Protein AF-0000000065887208 (afdb_homodimer)

Foldseek 3Di:
DDDPPPPPPPPPLLLNPDADPDLVVLVVVLV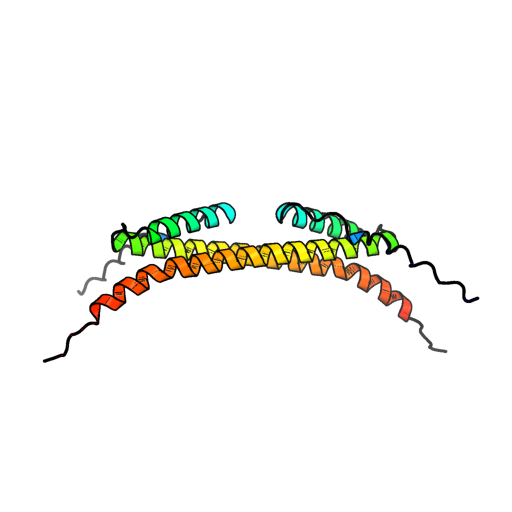VLVVVVVVVPDDPVRNSSSVSVNVVSVVVNVVRVVVVVVVVVVVVVVVPPVVVVVVVPPPPPPPVD/DPDDDPPPPPPCLLLNPDADPDLVVLVVVLVVLVVVVVVVPDDPVRNSSSVSVNVVSVVVNVVRVVVVVVVVVVVVVVVPPVVVVVVVPPVPPPPVD

Nearest PDB structures (foldseek):
  8txr-assembly1_g  TM=9.232E-01  e=2.224E-02  Escherichia coli
  2lm9-assembly1_A  TM=7.715E-01  e=8.006E+00  Blomia tropicalis
  6o0i-assembly1_A  TM=6.083E-01  e=5.165E+00  synthetic construct
  6tmg-assembly1_q  TM=3.484E-01  e=6.232E+00  Toxoplasma gondii GT1
  8txr-assembly1_h  TM=9.757E-01  e=6.340E-03  Escherichia coli

Radius of gyration: 27.93 Å; Cα contacts (8 Å, |Δi|>4): 136; chains: 2; bounding box: 43×99×55 Å

pLDDT: mean 77.31, std 23.44, range [29.77, 98.19]

Solvent-accessible surface area (backbone atoms only — not comparable to full-atom values): 11513 Å² total; per-residue (Å²): 132,82,80,75,76,71,79,72,78,75,67,77,56,68,31,62,58,82,76,64,93,44,58,70,56,29,51,52,50,40,51,51,49,38,54,52,59,70,64,67,76,61,51,72,68,54,48,52,34,49,46,40,30,42,51,46,37,51,51,51,44,51,52,52,51,49,51,50,51,52,52,51,49,53,51,53,54,60,51,58,46,61,63,57,60,62,58,63,65,67,71,65,70,75,68,80,119,131,79,81,78,79,74,81,73,78,75,66,77,54,68,30,60,58,82,75,64,91,44,59,70,56,29,52,52,50,41,52,51,51,39,54,52,58,71,63,67,76,61,52,71,68,55,45,51,34,49,45,39,31,42,51,46,37,50,51,50,43,51,52,54,51,51,53,51,51,51,52,52,50,52,52,54,55,58,52,57,48,62,64,56,62,61,60,61,65,66,68,68,65,75,75,77,122

Secondary structure (DSSP, 8-state):
-------------GGGSPPPSSHHHHHHHHHHHHHHHHTT---HHHHHHHHHHHHHHHHHHHHHHHHHHHHHHHHHHHHHHHHHHHHHTTT------/-------------GGGSPPPSSHHHHHHHHHHHHHHHHTT---HHHHHHHHHHHHHHHHHHHHHHHHHHHHHHHHHHHHHHHHHHHHHGGG------

Organism: Burkholderia mallei (strain NCTC 10247) (NCBI:txid320389)

InterPro domains:
  IPR003761 Exonuclease VII, small subunit [MF_00337] (22-82)
  IPR003761 Exonuclease VII, small subunit [PF02609] (23-73)
  IPR003761 Exonuclease VII, small subunit [PTHR34137] (21-79)
  IPR003761 Exonuclease VII, small subunit [TIGR01280] (22-76)
  IPR037004 Exonuclease VII, small subunit superfamily [G3DSA:1.10.287.1040] (18-89)
  IPR037004 Exonuclease VII, small subunit superfamily [SSF116842] (21-83)

Structure (mmCIF, N/CA/C/O backbone):
data_AF-0000000065887208-model_v1
#
loop_
_entity.id
_entity.type
_entity.pdbx_description
1 polymer 'Exodeoxyribonuclease 7 small subunit'
#
loop_
_atom_site.group_PDB
_atom_site.id
_atom_site.type_symbol
_atom_site.label_atom_id
_atom_site.label_alt_id
_atom_site.label_comp_id
_atom_site.label_asym_id
_atom_site.label_entity_id
_atom_site.label_seq_id
_atom_site.pdbx_PDB_ins_code
_atom_site.Cartn_x
_atom_site.Cartn_y
_atom_site.Cartn_z
_atom_site.occupancy
_atom_site.B_iso_or_equiv
_atom_site.auth_seq_id
_atom_site.auth_comp_id
_atom_site.auth_asym_id
_atom_site.auth_atom_id
_atom_site.pdbx_PDB_model_num
ATOM 1 N N . MET A 1 1 ? 9.227 -54.125 20.078 1 32 1 MET A N 1
ATOM 2 C CA . MET A 1 1 ? 10 -52.875 20.109 1 32 1 MET A CA 1
ATOM 3 C C . MET A 1 1 ? 9.609 -51.969 18.953 1 32 1 MET A C 1
ATOM 5 O O . MET A 1 1 ? 9.797 -52.344 17.781 1 32 1 MET A O 1
ATOM 9 N N . ALA A 1 2 ? 8.609 -51.219 19.156 1 40.16 2 ALA A N 1
ATOM 10 C CA . ALA A 1 2 ? 7.895 -50.438 18.141 1 40.16 2 ALA A CA 1
ATOM 11 C C . ALA A 1 2 ? 8.836 -49.438 17.453 1 40.16 2 ALA A C 1
ATOM 13 O O . ALA A 1 2 ? 9.773 -48.938 18.062 1 40.16 2 ALA A O 1
ATOM 14 N N . LYS A 1 3 ? 9.195 -49.625 16.141 1 41.78 3 LYS A N 1
ATOM 15 C CA . LYS A 1 3 ? 9.961 -48.781 15.234 1 41.78 3 LYS A CA 1
ATOM 16 C C . LYS A 1 3 ? 9.555 -47.312 15.398 1 41.78 3 LYS A C 1
ATOM 18 O O . LYS A 1 3 ? 8.383 -46.969 15.211 1 41.78 3 LYS A O 1
ATOM 23 N N . THR A 1 4 ? 10.141 -46.531 16.297 1 41.75 4 THR A N 1
ATOM 24 C CA . THR A 1 4 ? 10.023 -45.094 16.453 1 41.75 4 THR A CA 1
ATOM 25 C C . THR A 1 4 ? 10.117 -44.375 15.109 1 41.75 4 THR A C 1
ATOM 27 O O . THR A 1 4 ? 11.117 -44.5 14.406 1 41.75 4 THR A O 1
ATOM 30 N N . ALA A 1 5 ? 9.039 -44.219 14.391 1 40.03 5 ALA A N 1
ATOM 31 C CA . ALA A 1 5 ? 8.906 -43.469 13.148 1 40.03 5 ALA A CA 1
ATOM 32 C C . ALA A 1 5 ? 9.727 -42.188 13.18 1 40.03 5 ALA A C 1
ATOM 34 O O . ALA A 1 5 ? 9.727 -41.469 14.188 1 40.03 5 ALA A O 1
ATOM 35 N N . THR A 1 6 ? 11.031 -42.188 12.586 1 40.56 6 THR A N 1
ATOM 36 C CA . THR A 1 6 ? 11.898 -41.031 12.406 1 40.56 6 THR A CA 1
ATOM 37 C C . THR A 1 6 ? 11.078 -39.781 12.102 1 40.56 6 THR A C 1
ATOM 39 O O . THR A 1 6 ? 10.031 -39.875 11.461 1 40.56 6 THR A O 1
ATOM 42 N N . PRO A 1 7 ? 11.164 -38.75 12.859 1 39.81 7 PRO A N 1
ATOM 43 C CA . PRO A 1 7 ? 10.539 -37.469 12.555 1 39.81 7 PRO A CA 1
ATOM 44 C C . PRO A 1 7 ? 10.656 -37.062 11.078 1 39.81 7 PRO A C 1
ATOM 46 O O . PRO A 1 7 ? 11.703 -37.312 10.461 1 39.81 7 PRO A O 1
ATOM 49 N N . GLY A 1 8 ? 9.742 -37.375 10.148 1 35.94 8 GLY A N 1
ATOM 50 C CA . GLY A 1 8 ? 9.68 -36.938 8.766 1 35.94 8 GLY A CA 1
ATOM 51 C C . GLY A 1 8 ? 10.328 -35.594 8.539 1 35.94 8 GLY A C 1
ATOM 52 O O . GLY A 1 8 ? 10.156 -34.656 9.336 1 35.94 8 GLY A O 1
ATOM 53 N N . ALA A 1 9 ? 11.609 -35.469 7.969 1 37 9 ALA A N 1
ATOM 54 C CA . ALA A 1 9 ? 12.258 -34.281 7.387 1 37 9 ALA A CA 1
ATOM 55 C C . ALA A 1 9 ? 11.227 -33.281 6.891 1 37 9 ALA A C 1
ATOM 57 O O . ALA A 1 9 ? 10.375 -33.625 6.062 1 37 9 ALA A O 1
ATOM 58 N N . CYS A 1 10 ? 10.648 -32.531 7.703 1 38.91 10 CYS A N 1
ATOM 59 C CA . CYS A 1 10 ? 9.883 -31.359 7.25 1 38.91 10 CYS A CA 1
ATOM 60 C C . CYS A 1 10 ? 10.453 -30.812 5.949 1 38.91 10 CYS A C 1
ATOM 62 O O . CYS A 1 10 ? 11.625 -30.438 5.891 1 38.91 10 CYS A O 1
ATOM 64 N N . ALA A 1 11 ? 10.281 -31.453 4.762 1 37.84 11 ALA A N 1
ATOM 65 C CA . ALA A 1 11 ? 10.516 -30.922 3.418 1 37.84 11 ALA A CA 1
ATOM 66 C C . ALA A 1 11 ? 10.609 -29.406 3.426 1 37.84 11 ALA A C 1
ATOM 68 O O . ALA A 1 11 ? 9.891 -28.734 4.168 1 37.84 11 ALA A O 1
ATOM 69 N N . SER A 1 12 ? 11.734 -28.844 3.365 1 38.97 12 SER A N 1
ATOM 70 C CA . SER A 1 12 ? 11.945 -27.453 2.979 1 38.97 12 SER A CA 1
ATOM 71 C C . SER A 1 12 ? 10.805 -26.938 2.105 1 38.97 12 SER A C 1
ATOM 73 O O . SER A 1 12 ? 10.602 -27.422 0.994 1 38.97 12 SER A O 1
ATOM 75 N N . ASP A 1 13 ? 9.617 -26.766 2.619 1 40.91 13 ASP A N 1
ATOM 76 C CA . ASP A 1 13 ? 8.477 -26.25 1.861 1 40.91 13 ASP A CA 1
ATOM 77 C C . ASP A 1 13 ? 8.938 -25.266 0.785 1 40.91 13 ASP A C 1
ATOM 79 O O . ASP A 1 13 ? 9.625 -24.297 1.081 1 40.91 13 ASP A O 1
ATOM 83 N N . PRO A 1 14 ? 9.508 -25.719 -0.284 1 48 14 PRO A N 1
ATOM 84 C CA . PRO A 1 14 ? 9.922 -24.906 -1.429 1 48 14 PRO A CA 1
ATOM 85 C C . PRO A 1 14 ? 9.289 -23.516 -1.421 1 48 14 PRO A C 1
ATOM 87 O O . PRO A 1 14 ? 9.766 -22.609 -2.109 1 48 14 PRO A O 1
ATOM 90 N N . GLY A 1 15 ? 8.078 -23.391 -1.019 1 51.94 15 GLY A N 1
ATOM 91 C CA . GLY A 1 15 ? 7.523 -22.047 -0.936 1 51.94 15 GLY A CA 1
ATOM 92 C C . GLY A 1 15 ? 8.227 -21.172 0.089 1 51.94 15 GLY A C 1
ATOM 93 O O . GLY A 1 15 ? 7.836 -20.016 0.302 1 51.94 15 GLY A O 1
ATOM 94 N N . SER A 1 16 ? 9.211 -21.766 0.783 1 63.09 16 SER A N 1
ATOM 95 C CA . SER A 1 16 ? 9.812 -21.203 1.984 1 63.09 16 SER A CA 1
ATOM 96 C C . SER A 1 16 ? 11.023 -20.344 1.642 1 63.09 16 SER A C 1
ATOM 98 O O . SER A 1 16 ? 11.906 -20.141 2.48 1 63.09 16 SER A O 1
ATOM 100 N N . GLY A 1 17 ? 11.336 -20.156 0.359 1 73.81 17 GLY A N 1
ATOM 101 C CA . GLY A 1 17 ? 12.508 -19.344 0.121 1 73.81 17 GLY A CA 1
ATOM 102 C C . GLY A 1 17 ? 12.508 -18.047 0.917 1 73.81 17 GLY A C 1
ATOM 103 O O . GLY A 1 17 ? 11.539 -17.75 1.619 1 73.81 17 GLY A O 1
ATOM 104 N N . PRO A 1 18 ? 13.711 -17.562 0.906 1 89.5 18 PRO A N 1
ATOM 105 C CA . PRO A 1 18 ? 13.805 -16.297 1.642 1 89.5 18 PRO A CA 1
ATOM 106 C C . PRO A 1 18 ? 12.812 -15.25 1.139 1 89.5 18 PRO A C 1
ATOM 108 O O . PRO A 1 18 ? 12.508 -15.203 -0.055 1 89.5 18 PRO A O 1
ATOM 111 N N . LEU A 1 19 ? 12.305 -14.625 2.027 1 89.06 19 LEU A N 1
ATOM 112 C CA . LEU A 1 19 ? 11.375 -13.555 1.675 1 89.06 19 LEU A CA 1
ATOM 113 C C . LEU A 1 19 ? 12.102 -12.406 0.98 1 89.06 19 LEU A C 1
ATOM 115 O O . LEU A 1 19 ? 13.289 -12.188 1.215 1 89.06 19 LEU A O 1
ATOM 119 N N . PRO A 1 20 ? 11.438 -11.742 0.155 1 93.25 20 PRO A N 1
ATOM 120 C CA . PRO A 1 20 ? 12.031 -10.625 -0.577 1 93.25 20 PRO A CA 1
ATOM 121 C C . PRO A 1 20 ? 12.406 -9.453 0.334 1 93.25 20 PRO A C 1
ATOM 123 O O . PRO A 1 20 ? 11.875 -9.336 1.441 1 93.25 20 PRO A O 1
ATOM 126 N N . GLU A 1 21 ? 13.195 -8.578 -0.223 1 91.31 21 GLU A N 1
ATOM 127 C CA . GLU A 1 21 ? 13.711 -7.449 0.553 1 91.31 21 GLU A CA 1
ATOM 128 C C . GLU A 1 21 ? 12.664 -6.344 0.675 1 91.31 21 GLU A C 1
ATOM 130 O O . GLU A 1 21 ? 12.695 -5.559 1.625 1 91.31 21 GLU A O 1
ATOM 135 N N . ASN A 1 22 ? 11.969 -6.254 -0.348 1 94.75 22 ASN A N 1
ATOM 136 C CA . ASN A 1 22 ? 10.961 -5.203 -0.335 1 94.75 22 ASN A CA 1
ATOM 137 C C . ASN A 1 22 ? 9.758 -5.57 -1.201 1 94.75 22 ASN A C 1
ATOM 139 O O . ASN A 1 22 ? 9.742 -6.629 -1.835 1 94.75 22 ASN A O 1
ATOM 143 N N . TYR A 1 23 ? 8.758 -4.758 -1.137 1 96.94 23 TYR A N 1
ATOM 144 C CA . TYR A 1 23 ? 7.48 -4.953 -1.815 1 96.94 23 TYR A CA 1
ATOM 145 C C . TYR A 1 23 ? 7.68 -5.102 -3.32 1 96.94 23 TYR A C 1
ATOM 147 O O . TYR A 1 23 ? 7.117 -6.004 -3.941 1 96.94 23 TYR A O 1
ATOM 155 N N . GLU A 1 24 ? 8.414 -4.152 -3.889 1 96 24 GLU A N 1
ATOM 156 C CA . GLU A 1 24 ? 8.602 -4.121 -5.336 1 96 24 GLU A CA 1
ATOM 157 C C . GLU A 1 24 ? 9.219 -5.426 -5.836 1 96 24 GLU A C 1
ATOM 159 O O . GLU A 1 24 ? 8.789 -5.969 -6.855 1 96 24 GLU A O 1
ATOM 164 N N . MET A 1 25 ? 10.164 -5.91 -5.125 1 96.81 25 MET A N 1
ATOM 165 C CA . MET A 1 25 ? 10.805 -7.164 -5.508 1 96.81 25 MET A CA 1
ATOM 166 C C . MET A 1 25 ? 9.852 -8.336 -5.355 1 96.81 25 MET A C 1
ATOM 168 O O . MET A 1 25 ? 9.828 -9.242 -6.195 1 96.81 25 MET A O 1
ATOM 172 N N . ALA A 1 26 ? 9.086 -8.305 -4.281 1 96.94 26 ALA A N 1
ATOM 173 C CA . ALA A 1 26 ? 8.094 -9.352 -4.055 1 96.94 26 ALA A CA 1
ATOM 174 C C . ALA A 1 26 ? 7.059 -9.375 -5.176 1 96.94 26 ALA A C 1
ATOM 176 O O . ALA A 1 26 ? 6.719 -10.438 -5.695 1 96.94 26 ALA A O 1
ATOM 177 N N . LEU A 1 27 ? 6.602 -8.195 -5.523 1 97.44 27 LEU A N 1
ATOM 178 C CA . LEU A 1 27 ? 5.59 -8.094 -6.57 1 97.44 27 LEU A CA 1
ATOM 179 C C . LEU A 1 27 ? 6.141 -8.578 -7.906 1 97.44 27 LEU A C 1
ATOM 181 O O . LEU A 1 27 ? 5.449 -9.273 -8.656 1 97.44 27 LEU A O 1
ATOM 185 N N . ALA A 1 28 ? 7.344 -8.227 -8.219 1 97.31 28 ALA A N 1
ATOM 186 C CA . ALA A 1 28 ? 7.977 -8.648 -9.461 1 97.31 28 ALA A CA 1
ATOM 187 C C . ALA A 1 28 ? 8.125 -10.164 -9.516 1 97.31 28 ALA A C 1
ATOM 189 O O . ALA A 1 28 ? 7.871 -10.781 -10.555 1 97.31 28 ALA A O 1
ATOM 190 N N . GLU A 1 29 ? 8.562 -10.719 -8.422 1 96.62 29 GLU A N 1
ATOM 191 C CA . GLU A 1 29 ? 8.688 -12.172 -8.367 1 96.62 29 GLU A CA 1
ATOM 192 C C . GLU A 1 29 ? 7.324 -12.852 -8.531 1 96.62 29 GLU A C 1
ATOM 194 O O . GLU A 1 29 ? 7.203 -13.852 -9.234 1 96.62 29 GLU A O 1
ATOM 199 N N . LEU A 1 30 ? 6.324 -12.289 -7.832 1 96.81 30 LEU A N 1
ATOM 200 C CA . LEU A 1 30 ? 4.973 -12.836 -7.922 1 96.81 30 LEU A CA 1
ATOM 201 C C . LEU A 1 30 ? 4.465 -12.797 -9.359 1 96.81 30 LEU A C 1
ATOM 203 O O . LEU A 1 30 ? 3.891 -13.773 -9.844 1 96.81 30 LEU A O 1
ATOM 207 N N . GLU A 1 31 ? 4.691 -11.734 -10.008 1 97.25 31 GLU A N 1
ATOM 208 C CA . GLU A 1 31 ? 4.27 -11.594 -11.398 1 97.25 31 GLU A CA 1
ATOM 209 C C . GLU A 1 31 ? 4.969 -12.617 -12.289 1 97.25 31 GLU A C 1
ATOM 211 O O . GLU A 1 31 ? 4.336 -13.234 -13.148 1 97.25 31 GLU A O 1
ATOM 216 N N . ALA A 1 32 ? 6.195 -12.805 -12.148 1 96.44 32 ALA A N 1
ATOM 217 C CA . ALA A 1 32 ? 6.961 -13.766 -12.93 1 96.44 32 ALA A CA 1
ATOM 218 C C . ALA A 1 32 ? 6.477 -15.195 -12.672 1 96.44 32 ALA A C 1
ATOM 220 O O . ALA A 1 32 ? 6.379 -16 -13.594 1 96.44 32 ALA A O 1
ATOM 221 N N . LEU A 1 33 ? 6.223 -15.398 -11.414 1 94.75 33 LEU A N 1
ATOM 222 C CA . LEU A 1 33 ? 5.746 -16.719 -11.016 1 94.75 33 LEU A CA 1
ATOM 223 C C . LEU A 1 33 ? 4.395 -17.016 -11.648 1 94.75 33 LEU A C 1
ATOM 225 O O . LEU A 1 33 ? 4.184 -18.109 -12.172 1 94.75 33 LEU A O 1
ATOM 229 N N . VAL A 1 34 ? 3.523 -16.109 -11.602 1 95.5 34 VAL A N 1
ATOM 230 C CA . VAL A 1 34 ? 2.193 -16.266 -12.18 1 95.5 34 VAL A CA 1
ATOM 231 C C . VAL A 1 34 ? 2.307 -16.5 -13.688 1 95.5 34 VAL A C 1
ATOM 233 O O . VAL A 1 34 ? 1.631 -17.359 -14.242 1 95.5 34 VAL A O 1
ATOM 236 N N . ALA A 1 35 ? 3.182 -15.758 -14.305 1 94.25 35 ALA A N 1
ATOM 237 C CA . ALA A 1 35 ? 3.402 -15.914 -15.742 1 94.25 35 ALA A CA 1
ATOM 238 C C . ALA A 1 35 ? 3.893 -17.328 -16.078 1 94.25 35 ALA A C 1
ATOM 240 O O . ALA A 1 35 ? 3.449 -17.922 -17.047 1 94.25 35 ALA A O 1
ATOM 241 N N . ARG A 1 36 ? 4.727 -17.844 -15.273 1 93 36 ARG A N 1
ATOM 242 C CA . ARG A 1 36 ? 5.242 -19.188 -15.461 1 93 36 ARG A CA 1
ATOM 243 C C . ARG A 1 36 ? 4.137 -20.234 -15.305 1 93 36 ARG A C 1
ATOM 245 O O . ARG A 1 36 ? 4.051 -21.172 -16.094 1 93 36 ARG A O 1
ATOM 252 N N . MET A 1 37 ? 3.301 -20.016 -14.414 1 92.25 37 MET A N 1
ATOM 253 C CA . MET A 1 37 ? 2.207 -20.938 -14.141 1 92.25 37 MET A CA 1
ATOM 254 C C . MET A 1 37 ? 1.174 -20.906 -15.258 1 92.25 37 MET A C 1
ATOM 256 O O . MET A 1 37 ? 0.622 -21.953 -15.633 1 92.25 37 MET A O 1
ATOM 260 N N . GLU A 1 38 ? 0.989 -19.75 -15.688 1 91.06 38 GLU A N 1
ATOM 261 C CA . GLU A 1 38 ? 0.016 -19.594 -16.766 1 91.06 38 GLU A CA 1
ATOM 262 C C . GLU A 1 38 ? 0.522 -20.203 -18.062 1 91.06 38 GLU A C 1
ATOM 264 O O . GLU A 1 38 ? -0.269 -20.547 -18.938 1 91.06 38 GLU A O 1
ATOM 269 N N . GLY A 1 39 ? 1.796 -20.406 -18.172 1 89.06 39 GLY A N 1
ATOM 270 C CA . GLY A 1 39 ? 2.381 -21.031 -19.344 1 89.06 39 GLY A CA 1
ATOM 271 C C . GLY A 1 39 ? 2.068 -22.516 -19.438 1 89.06 39 GLY A C 1
ATOM 272 O O . GLY A 1 39 ? 2.189 -23.109 -20.5 1 89.06 39 GLY A O 1
ATOM 273 N N . GLY A 1 40 ? 1.681 -23.25 -18.453 1 86.75 40 GLY A N 1
ATOM 274 C CA . GLY A 1 40 ? 1.167 -24.609 -18.453 1 86.75 40 GLY A CA 1
ATOM 275 C C . GLY A 1 40 ? 2.242 -25.656 -18.672 1 86.75 40 GLY A C 1
ATOM 276 O O . GLY A 1 40 ? 1.94 -26.797 -19 1 86.75 40 GLY A O 1
ATOM 277 N N . THR A 1 41 ? 3.498 -25.312 -18.562 1 89.44 41 THR A N 1
ATOM 278 C CA . THR A 1 41 ? 4.57 -26.266 -18.875 1 89.44 41 THR A CA 1
ATOM 279 C 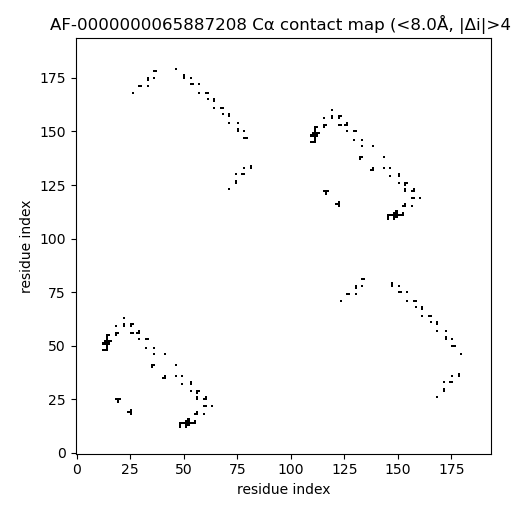C . THR A 1 41 ? 5.172 -26.828 -17.594 1 89.44 41 THR A C 1
ATOM 281 O O . THR A 1 41 ? 6.113 -27.625 -17.656 1 89.44 41 THR A O 1
ATOM 284 N N . LEU A 1 42 ? 4.609 -26.609 -16.516 1 90.5 42 LEU A N 1
ATOM 285 C CA . LEU A 1 42 ? 5.168 -27.047 -15.234 1 90.5 42 LEU A CA 1
ATOM 286 C C . LEU A 1 42 ? 4.656 -28.438 -14.859 1 90.5 42 LEU A C 1
ATOM 288 O O . LEU A 1 42 ? 3.514 -28.781 -15.164 1 90.5 42 LEU A O 1
ATOM 292 N N . SER A 1 43 ? 5.543 -29.25 -14.281 1 92.94 43 SER A N 1
ATOM 293 C CA . SER A 1 43 ? 5.094 -30.484 -13.664 1 92.94 43 SER A CA 1
ATOM 294 C C . SER A 1 43 ? 4.164 -30.219 -12.484 1 92.94 43 SER A C 1
ATOM 296 O O . SER A 1 43 ? 4.078 -29.094 -12 1 92.94 43 SER A O 1
ATOM 298 N N . LEU A 1 44 ? 3.506 -31.203 -12.055 1 87.88 44 LEU A N 1
ATOM 299 C CA . LEU A 1 44 ? 2.637 -31.062 -10.891 1 87.88 44 LEU A CA 1
ATOM 300 C C . LEU A 1 44 ? 3.422 -30.578 -9.68 1 87.88 44 LEU A C 1
ATOM 302 O O . LEU A 1 44 ? 2.979 -29.672 -8.969 1 87.88 44 LEU A O 1
ATOM 306 N N . GLU A 1 45 ? 4.543 -31.156 -9.555 1 91.81 45 GLU A N 1
ATOM 307 C CA . GLU A 1 45 ? 5.383 -30.797 -8.406 1 91.81 45 GLU A CA 1
ATOM 308 C C . GLU A 1 45 ? 5.832 -29.344 -8.492 1 91.81 45 GLU A C 1
ATOM 310 O O . GLU A 1 45 ? 5.789 -28.625 -7.496 1 91.81 45 GLU A O 1
ATOM 315 N N . ASP A 1 46 ? 6.246 -28.922 -9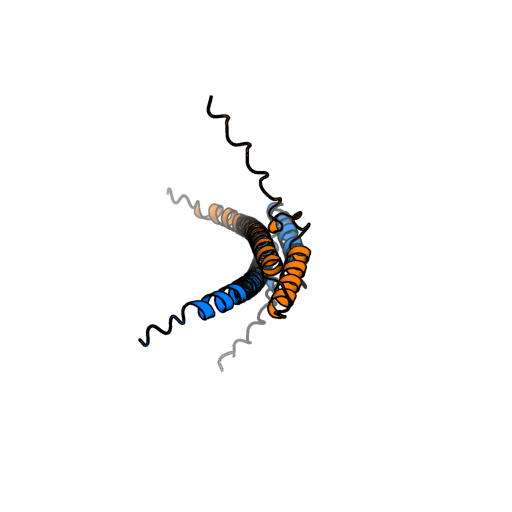.617 1 91.88 46 ASP A N 1
ATOM 316 C CA . ASP A 1 46 ? 6.672 -27.531 -9.836 1 91.88 46 ASP A CA 1
ATOM 317 C C . ASP A 1 46 ? 5.508 -26.562 -9.641 1 91.88 46 ASP A C 1
ATOM 319 O O . ASP A 1 46 ? 5.691 -25.453 -9.141 1 91.88 46 ASP A O 1
ATOM 323 N N . SER A 1 47 ? 4.344 -26.969 -10.062 1 91.06 47 SER A N 1
ATOM 324 C CA . SER A 1 47 ? 3.148 -26.156 -9.891 1 91.06 47 SER A CA 1
ATOM 325 C C . SER A 1 47 ? 2.803 -25.984 -8.414 1 91.06 47 SER A C 1
ATOM 327 O O . SER A 1 47 ? 2.467 -24.875 -7.98 1 91.06 47 SER A O 1
ATOM 329 N N . LEU A 1 48 ? 2.945 -27.016 -7.723 1 90.62 48 LEU A N 1
ATOM 330 C CA . LEU A 1 48 ? 2.65 -26.953 -6.293 1 90.62 48 LEU A CA 1
ATOM 331 C C . LEU A 1 48 ? 3.664 -26.078 -5.57 1 90.62 48 LEU A C 1
ATOM 333 O O . LEU A 1 48 ? 3.299 -25.297 -4.684 1 90.62 48 LEU A O 1
ATOM 337 N N . ALA A 1 49 ? 4.859 -26.234 -5.945 1 91.38 49 ALA A N 1
ATOM 338 C CA . ALA A 1 49 ? 5.902 -25.391 -5.359 1 91.38 49 ALA A CA 1
ATOM 339 C C . ALA A 1 49 ? 5.68 -23.922 -5.703 1 91.38 49 ALA A C 1
ATOM 341 O O . ALA A 1 49 ? 5.852 -23.047 -4.852 1 91.38 49 ALA A O 1
ATOM 342 N N . ALA A 1 50 ? 5.324 -23.703 -6.918 1 92.19 50 ALA A N 1
ATOM 343 C CA . ALA A 1 50 ? 5.035 -22.344 -7.367 1 92.19 50 ALA A CA 1
ATOM 344 C C . ALA A 1 50 ? 3.855 -21.75 -6.602 1 92.19 50 ALA A C 1
ATOM 346 O O . ALA A 1 50 ? 3.879 -20.578 -6.219 1 92.19 50 ALA A O 1
ATOM 347 N N . TYR A 1 51 ? 2.9 -22.578 -6.348 1 92.06 51 TYR A N 1
ATOM 348 C CA . TYR A 1 51 ? 1.731 -22.125 -5.598 1 92.06 51 TYR A CA 1
ATOM 349 C C . TYR A 1 51 ? 2.113 -21.734 -4.176 1 92.06 51 TYR A C 1
ATOM 351 O O . TYR A 1 51 ? 1.672 -20.703 -3.664 1 92.06 51 TYR A O 1
ATOM 359 N N . ARG A 1 52 ? 2.92 -22.453 -3.605 1 92.31 52 ARG A N 1
ATOM 360 C CA . ARG A 1 52 ? 3.361 -22.156 -2.244 1 92.31 52 ARG A CA 1
ATOM 361 C C . ARG A 1 52 ? 4.176 -20.875 -2.193 1 92.31 52 ARG A C 1
ATOM 363 O O . ARG A 1 52 ? 3.963 -20.031 -1.316 1 92.31 52 ARG A O 1
ATOM 370 N N . ARG A 1 53 ? 5.031 -20.797 -3.115 1 94.69 53 ARG A N 1
ATOM 371 C CA . ARG A 1 53 ? 5.832 -19.578 -3.195 1 94.69 53 ARG A CA 1
ATOM 372 C C . ARG A 1 53 ? 4.949 -18.359 -3.445 1 94.69 53 ARG A C 1
ATOM 374 O O . ARG A 1 53 ? 5.129 -17.312 -2.816 1 94.69 53 ARG A O 1
ATOM 381 N N . GLY A 1 54 ? 4.047 -18.531 -4.375 1 94.94 54 GLY A N 1
ATOM 382 C CA . GLY A 1 54 ? 3.117 -17.453 -4.656 1 94.94 54 GLY A CA 1
ATOM 383 C C . GLY A 1 54 ? 2.307 -17.031 -3.445 1 94.94 54 GLY A C 1
ATOM 384 O O . GLY A 1 54 ? 2.117 -15.836 -3.201 1 94.94 54 GLY A O 1
ATOM 385 N N . ALA A 1 55 ? 1.901 -17.969 -2.678 1 94.12 55 ALA A N 1
ATOM 386 C CA . ALA A 1 55 ? 1.133 -17.672 -1.471 1 94.12 55 ALA A CA 1
ATOM 387 C C . ALA A 1 55 ? 1.968 -16.891 -0.468 1 94.12 55 ALA A C 1
ATOM 389 O O . ALA A 1 55 ? 1.473 -15.945 0.158 1 94.12 55 ALA A O 1
ATOM 390 N N . ALA A 1 56 ? 3.166 -17.297 -0.361 1 94.69 56 ALA A N 1
ATOM 391 C CA . ALA A 1 56 ? 4.062 -16.594 0.551 1 94.69 56 ALA A CA 1
ATOM 392 C C . ALA A 1 56 ? 4.297 -15.156 0.092 1 94.69 56 ALA A C 1
ATOM 394 O O . ALA A 1 56 ? 4.328 -14.234 0.909 1 94.69 56 ALA A O 1
ATOM 395 N N . LEU A 1 57 ? 4.531 -15.008 -1.196 1 96.44 57 LEU A N 1
ATOM 396 C CA . LEU A 1 57 ? 4.77 -13.688 -1.759 1 96.44 57 LEU A CA 1
ATOM 397 C C . LEU A 1 57 ? 3.543 -12.797 -1.599 1 96.44 57 LEU A C 1
ATOM 399 O O . LEU A 1 57 ? 3.666 -11.617 -1.273 1 96.44 57 LEU A O 1
ATOM 403 N N . VAL A 1 58 ? 2.346 -13.305 -1.761 1 96.62 58 VAL A N 1
ATOM 404 C CA . VAL A 1 58 ? 1.111 -12.547 -1.582 1 96.62 58 VAL A CA 1
ATOM 405 C C . VAL A 1 58 ? 0.988 -12.094 -0.129 1 96.62 58 VAL A C 1
ATOM 407 O O . VAL A 1 58 ? 0.678 -10.93 0.141 1 96.62 58 VAL A O 1
ATOM 410 N N . ALA A 1 59 ? 1.263 -12.984 0.729 1 96 59 ALA A N 1
ATOM 411 C CA . ALA A 1 59 ? 1.19 -12.656 2.15 1 96 59 ALA A CA 1
ATOM 412 C C . ALA A 1 59 ? 2.172 -11.539 2.51 1 96 59 ALA A C 1
ATOM 414 O O . ALA A 1 59 ? 1.838 -10.633 3.268 1 96 59 ALA A O 1
ATOM 415 N N . PHE A 1 60 ? 3.344 -11.656 2.043 1 97.25 60 PHE A N 1
ATOM 416 C CA . PHE A 1 60 ? 4.363 -10.641 2.289 1 97.25 60 PHE A CA 1
ATOM 417 C C . PHE A 1 60 ? 3.912 -9.281 1.762 1 97.25 60 PHE A C 1
ATOM 419 O O . PHE A 1 60 ? 4.023 -8.273 2.461 1 97.25 60 PHE A O 1
ATOM 426 N N . CYS A 1 61 ? 3.404 -9.258 0.521 1 97.62 61 CYS A N 1
ATOM 427 C CA . CYS A 1 61 ? 2.932 -8.016 -0.079 1 97.62 61 CYS A CA 1
ATOM 428 C C . CYS A 1 61 ? 1.798 -7.41 0.742 1 97.62 61 CYS A C 1
ATOM 430 O O . CYS A 1 61 ? 1.771 -6.199 0.973 1 97.62 61 CYS A O 1
ATOM 432 N N . GLN A 1 62 ? 0.871 -8.211 1.195 1 97.38 62 GLN A N 1
ATOM 433 C CA . GLN A 1 62 ? -0.247 -7.738 2.006 1 97.38 62 GLN A CA 1
ATOM 434 C C . GLN A 1 62 ? 0.241 -7.133 3.32 1 97.38 62 GLN A C 1
ATOM 436 O O . GLN A 1 62 ? -0.256 -6.094 3.752 1 97.38 62 GLN A O 1
ATOM 441 N N . GLN A 1 63 ? 1.192 -7.789 3.904 1 97.81 63 GLN A N 1
ATOM 442 C CA . GLN A 1 63 ? 1.758 -7.281 5.148 1 97.81 63 GLN A CA 1
ATOM 443 C C . GLN A 1 63 ? 2.428 -5.926 4.934 1 97.81 63 GLN A C 1
ATOM 445 O O . GLN A 1 63 ? 2.27 -5.012 5.746 1 97.81 63 GLN A O 1
ATOM 450 N N . GLN A 1 64 ? 3.178 -5.84 3.863 1 97.94 64 GLN A N 1
ATOM 451 C CA . GLN A 1 64 ? 3.84 -4.578 3.543 1 97.94 64 GLN A CA 1
ATOM 452 C C . GLN A 1 64 ? 2.82 -3.469 3.299 1 97.94 64 GLN A C 1
ATOM 454 O O . GLN A 1 64 ? 3.025 -2.328 3.717 1 97.94 64 GLN A O 1
ATOM 459 N N . LEU A 1 65 ? 1.721 -3.777 2.613 1 98.19 65 LEU A N 1
ATOM 460 C CA . LEU A 1 65 ? 0.674 -2.803 2.324 1 98.19 65 LEU A CA 1
ATOM 461 C C . LEU A 1 65 ? -0.052 -2.391 3.6 1 98.19 65 LEU A C 1
ATOM 463 O O . LEU A 1 65 ? -0.394 -1.219 3.773 1 98.19 65 LEU A O 1
ATOM 467 N N . GLU A 1 66 ? -0.285 -3.277 4.484 1 97.88 66 GLU A N 1
ATOM 468 C CA . GLU A 1 66 ? -0.914 -2.973 5.766 1 97.88 66 GLU A CA 1
ATOM 469 C C . GLU A 1 66 ? -0.048 -2.029 6.598 1 97.88 66 GLU A C 1
ATOM 471 O O . GLU A 1 66 ? -0.559 -1.094 7.215 1 97.88 66 GLU A O 1
ATOM 476 N N . LYS A 1 67 ? 1.215 -2.297 6.609 1 98 67 LYS A N 1
ATOM 477 C CA . LYS A 1 67 ? 2.139 -1.427 7.328 1 98 67 LYS A CA 1
ATOM 478 C C . LYS A 1 67 ? 2.117 -0.011 6.762 1 98 67 LYS A C 1
ATOM 480 O O . LYS A 1 67 ? 2.113 0.966 7.5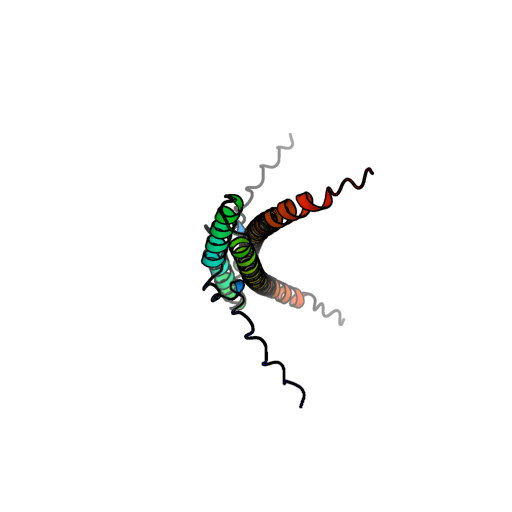12 1 98 67 LYS A O 1
ATOM 485 N N . ALA A 1 68 ? 2.119 0.053 5.488 1 97.81 68 ALA A N 1
ATOM 486 C CA . ALA A 1 68 ? 2.08 1.354 4.824 1 97.81 68 ALA A CA 1
ATOM 487 C C . ALA A 1 68 ? 0.782 2.092 5.141 1 97.81 68 ALA A C 1
ATOM 489 O O . ALA A 1 68 ? 0.793 3.297 5.398 1 97.81 68 ALA A O 1
ATOM 490 N N . GLU A 1 69 ? -0.321 1.39 5.109 1 97.94 69 GLU A N 1
ATOM 491 C CA . GLU A 1 69 ? -1.613 1.982 5.441 1 97.94 69 GLU A CA 1
ATOM 492 C C . GLU A 1 69 ? -1.623 2.521 6.867 1 97.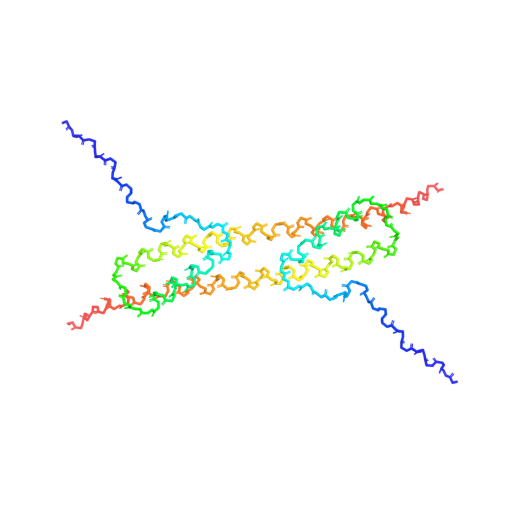94 69 GLU A C 1
ATOM 494 O O . GLU A 1 69 ? -2.15 3.605 7.125 1 97.94 69 GLU A O 1
ATOM 499 N N . GLN A 1 70 ? -1.084 1.779 7.77 1 97.75 70 GLN A N 1
ATOM 500 C CA . GLN A 1 70 ? -0.998 2.221 9.156 1 97.75 70 GLN A CA 1
ATOM 501 C C . GLN A 1 70 ? -0.158 3.49 9.281 1 97.75 70 GLN A C 1
ATOM 503 O O . GLN A 1 70 ? -0.507 4.402 10.031 1 97.75 70 GLN A O 1
ATOM 508 N N . GLN A 1 71 ? 0.941 3.521 8.555 1 97.38 71 GLN A N 1
ATOM 509 C CA . GLN A 1 71 ? 1.806 4.699 8.578 1 97.38 71 GLN A CA 1
ATOM 510 C C . GLN A 1 71 ? 1.067 5.938 8.078 1 97.38 71 GLN A C 1
ATOM 512 O O . 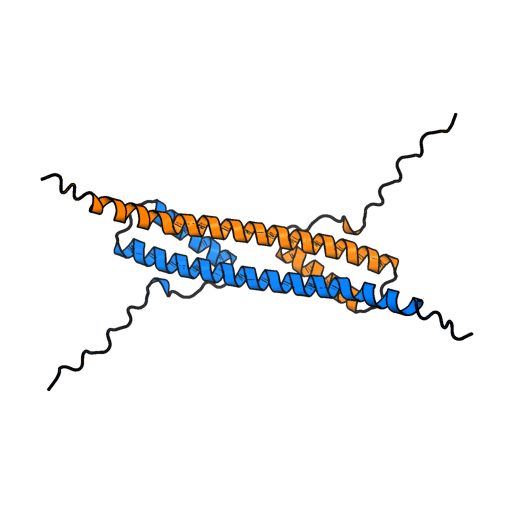GLN A 1 71 ? 1.131 6.996 8.703 1 97.38 71 GLN A O 1
ATOM 517 N N . VAL A 1 72 ? 0.348 5.777 7.023 1 97.62 72 VAL A N 1
ATOM 518 C CA . VAL A 1 72 ? -0.412 6.887 6.457 1 97.62 72 VAL A CA 1
ATOM 519 C C . VAL A 1 72 ? -1.484 7.336 7.445 1 97.62 72 VAL A C 1
ATOM 521 O O . VAL A 1 72 ? -1.718 8.539 7.617 1 97.62 72 VAL A O 1
ATOM 524 N N . ARG A 1 73 ? -2.117 6.457 8.125 1 96.5 73 ARG A N 1
ATOM 525 C CA . ARG A 1 73 ? -3.152 6.77 9.109 1 96.5 73 ARG A CA 1
ATOM 526 C C . ARG A 1 73 ? -2.576 7.559 10.281 1 96.5 73 ARG A C 1
ATOM 528 O O . ARG A 1 73 ? -3.197 8.508 10.758 1 96.5 73 ARG A O 1
ATOM 535 N N . VAL A 1 74 ? -1.465 7.156 10.719 1 96.19 74 VAL A N 1
ATOM 536 C CA . VAL A 1 74 ? -0.805 7.844 11.82 1 96.19 74 VAL A CA 1
ATOM 537 C C . VAL A 1 74 ? -0.492 9.281 11.422 1 96.19 74 VAL A C 1
ATOM 539 O O . VAL A 1 74 ? -0.743 10.219 12.188 1 96.19 74 VAL A O 1
ATOM 542 N N . LEU A 1 75 ? -0.026 9.43 10.227 1 95.56 75 LEU A N 1
ATOM 543 C CA . LEU A 1 75 ? 0.326 10.758 9.75 1 95.56 75 LEU A CA 1
ATOM 544 C C . LEU A 1 75 ? -0.921 11.609 9.547 1 95.56 75 LEU A C 1
ATOM 546 O O . LEU A 1 75 ? -0.909 12.812 9.828 1 95.56 75 LEU A O 1
ATOM 550 N N . ASP A 1 76 ? -1.951 10.984 9.086 1 94.06 76 ASP A N 1
ATOM 551 C CA . ASP A 1 76 ? -3.225 11.68 8.922 1 94.06 76 ASP A CA 1
ATOM 552 C C . ASP A 1 76 ? -3.748 12.188 10.266 1 94.06 76 ASP A C 1
ATOM 554 O O . ASP A 1 76 ? -4.215 13.32 10.367 1 94.06 76 ASP A O 1
ATOM 558 N N . GLY A 1 77 ? -3.658 11.398 11.273 1 91.19 77 GLY A N 1
ATOM 559 C CA . GLY A 1 77 ? -4.082 11.789 12.609 1 91.19 77 GLY A CA 1
ATOM 560 C C . GLY A 1 77 ? -3.238 12.898 13.211 1 91.19 77 GLY A C 1
ATOM 561 O O . GLY A 1 77 ? -3.76 13.781 13.891 1 91.19 77 GLY A O 1
ATOM 562 N N . ALA A 1 78 ? -2.002 12.852 12.922 1 85.62 78 ALA A N 1
ATOM 563 C CA . ALA A 1 78 ? -1.07 13.852 13.43 1 85.62 78 ALA A CA 1
ATOM 564 C C . ALA A 1 78 ? -1.307 15.203 12.758 1 85.62 78 ALA A C 1
ATOM 566 O O . ALA A 1 78 ? -1.099 16.25 13.383 1 85.62 78 ALA A O 1
ATOM 567 N N . SER A 1 79 ? -1.641 15.172 11.539 1 79.06 79 SER A N 1
ATOM 568 C CA . SER A 1 79 ? -1.899 16.406 10.805 1 79.06 79 SER A CA 1
ATOM 569 C C . SER A 1 79 ? -3.162 17.094 11.312 1 79.06 79 SER A C 1
ATOM 571 O O . SER A 1 79 ? -3.246 18.328 11.312 1 79.06 79 SER A O 1
ATOM 573 N N . LEU A 1 80 ? -4.254 16.422 11.727 1 72.75 80 LEU A N 1
ATOM 574 C CA . LEU A 1 80 ? -5.535 16.969 12.172 1 72.75 80 LEU A CA 1
ATOM 575 C C . LEU A 1 80 ? -5.457 17.438 13.625 1 72.75 80 LEU A C 1
ATOM 577 O O . LEU A 1 80 ? -6.25 18.266 14.055 1 72.75 80 LEU A O 1
ATOM 581 N N . LYS A 1 81 ? -4.582 17.125 14.422 1 69.44 81 LYS A N 1
ATOM 582 C CA . LYS A 1 81 ? -4.477 17.453 15.836 1 69.44 81 LYS A CA 1
ATOM 583 C C . LYS A 1 81 ? -4.164 18.938 16.031 1 69.44 81 LYS A C 1
ATOM 585 O O . LYS A 1 81 ? -4.719 19.578 16.922 1 69.44 81 LYS A O 1
ATOM 590 N N . PRO A 1 82 ? -3.373 19.547 15.344 1 60.97 82 PRO A N 1
ATOM 591 C CA . PRO A 1 82 ? -3.049 20.953 15.625 1 60.97 82 PRO A CA 1
ATOM 592 C C . PRO A 1 82 ? -4.25 21.875 15.461 1 60.97 82 PRO A C 1
ATOM 594 O O . PRO A 1 82 ? -4.363 22.875 16.172 1 60.97 82 PRO A O 1
ATOM 597 N N . LEU A 1 83 ? -5.102 21.609 14.555 1 62.5 83 LEU A N 1
ATOM 598 C CA . LEU A 1 83 ? -6.227 22.516 14.367 1 62.5 83 LEU A CA 1
ATOM 599 C C . LEU A 1 83 ? -7.227 22.391 15.516 1 62.5 83 LEU A C 1
ATOM 601 O O . LEU A 1 83 ? -7.93 23.359 15.844 1 62.5 83 LEU A O 1
ATOM 605 N N . SER A 1 84 ? -7.285 21.188 16.031 1 58.94 84 SER A N 1
ATOM 606 C CA . SER A 1 84 ? -8.203 21 17.141 1 58.94 84 SER A CA 1
ATOM 607 C C . SE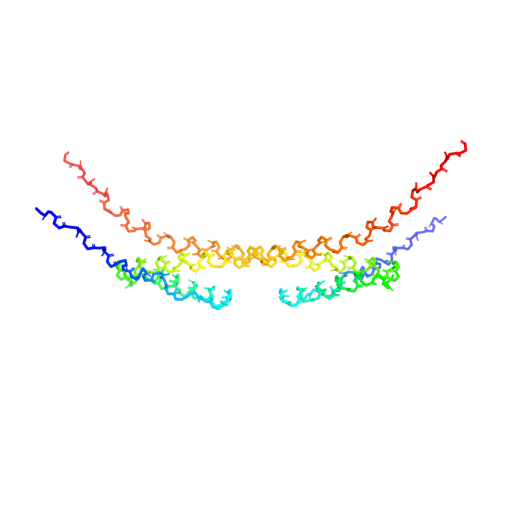R A 1 84 ? -7.742 21.781 18.375 1 58.94 84 SER A C 1
ATOM 609 O O . SER A 1 84 ? -8.562 22.281 19.141 1 58.94 84 SER A O 1
ATOM 611 N N . ALA A 1 85 ? -6.523 21.969 18.562 1 56.12 85 ALA A N 1
ATOM 612 C CA . ALA A 1 85 ? -6.016 22.641 19.766 1 56.12 85 ALA A CA 1
ATOM 613 C C . ALA A 1 85 ? -6.277 24.141 19.688 1 56.12 85 ALA A C 1
ATOM 615 O O . ALA A 1 85 ? -6.465 24.797 20.719 1 56.12 85 ALA A O 1
ATOM 616 N N . GLY A 1 86 ? -6.363 24.656 18.547 1 52.56 86 GLY A N 1
ATOM 617 C CA . GLY A 1 86 ? -6.594 26.094 18.516 1 52.56 86 GLY A CA 1
ATOM 618 C C . GLY A 1 86 ? -8.008 26.469 18.891 1 52.56 86 GLY A C 1
ATOM 619 O O . GLY A 1 86 ? -8.25 27.594 19.375 1 52.56 86 GLY A O 1
ATOM 620 N N . THR A 1 87 ? -8.977 25.625 18.469 1 52.22 87 THR A N 1
ATOM 621 C CA . THR A 1 87 ? -10.336 26.094 18.703 1 52.22 87 THR A CA 1
ATOM 622 C C . THR A 1 87 ? -10.711 25.938 20.172 1 52.22 87 THR A C 1
ATOM 624 O O . THR A 1 87 ? -11.719 26.484 20.625 1 52.22 87 THR A O 1
ATOM 627 N N . ALA A 1 88 ? -10.117 25.078 20.922 1 49.78 88 ALA A N 1
ATOM 628 C CA . ALA A 1 88 ? -10.586 24.922 22.297 1 49.78 88 ALA A CA 1
ATOM 629 C C . ALA A 1 88 ? -10.336 26.203 23.109 1 49.78 88 ALA A C 1
ATOM 631 O O . ALA A 1 88 ? -10.992 26.438 24.125 1 49.78 88 ALA A O 1
ATOM 632 N N . ALA A 1 89 ? -9.414 27.016 22.703 1 47.84 89 ALA A N 1
ATOM 633 C CA . ALA A 1 89 ? -9.148 28.109 23.641 1 47.84 89 ALA A CA 1
ATOM 634 C C . ALA A 1 89 ? -10.281 29.125 23.641 1 47.84 89 ALA A C 1
ATOM 636 O O . ALA A 1 89 ? -10.422 29.906 24.578 1 47.84 89 ALA A O 1
ATOM 637 N N . ALA A 1 90 ? -11.062 29.25 22.547 1 48.06 90 ALA A N 1
ATOM 638 C CA . ALA A 1 90 ? -11.883 30.453 22.609 1 48.06 90 ALA A CA 1
ATOM 639 C C . ALA A 1 90 ? -13.172 30.188 23.391 1 48.06 90 ALA A C 1
ATOM 641 O O . ALA A 1 90 ? -13.914 31.125 23.703 1 48.06 90 ALA A O 1
ATOM 642 N N . ASP A 1 91 ? -13.57 28.984 23.516 1 44.62 91 ASP A N 1
ATOM 643 C CA . ASP A 1 91 ? -14.906 28.953 24.094 1 44.62 91 ASP A CA 1
ATOM 644 C C . ASP A 1 91 ? -14.852 29.172 25.609 1 44.62 91 ASP A C 1
ATOM 646 O O . ASP A 1 91 ? -15.539 28.5 26.375 1 44.62 91 ASP A O 1
ATOM 650 N N . GLY A 1 92 ? -13.664 29.469 26.141 1 43.28 92 GLY A N 1
ATOM 651 C CA . GLY A 1 92 ? -13.828 29.766 27.547 1 43.28 92 GLY A CA 1
ATOM 652 C C . GLY A 1 92 ? -14.703 30.984 27.812 1 43.28 92 GLY A C 1
ATOM 653 O O . GLY A 1 92 ? -14.227 32.125 27.734 1 43.28 92 GLY A O 1
ATOM 654 N N . GLU A 1 93 ? -15.875 31.219 27.141 1 42.84 93 GLU A N 1
ATOM 655 C CA . GLU A 1 93 ? -16.75 32.25 27.703 1 42.84 93 GLU A CA 1
ATOM 656 C C . GLU A 1 93 ? -16.969 32.031 29.203 1 42.84 93 GLU A C 1
ATOM 658 O O . GLU A 1 93 ? -17.344 30.938 29.625 1 42.84 93 GLU A O 1
ATOM 663 N N . ASP A 1 94 ? -16.094 32.656 29.984 1 42.53 94 ASP A N 1
ATOM 664 C CA . ASP A 1 94 ? -16.312 32.969 31.391 1 42.53 94 ASP A CA 1
ATOM 665 C C . ASP A 1 94 ? -17.703 33.594 31.594 1 42.53 94 ASP A C 1
ATOM 667 O O . ASP A 1 94 ? -17.938 34.75 31.234 1 42.53 94 ASP A O 1
ATOM 671 N N . ASP A 1 95 ? -18.766 32.906 31.125 1 41.53 95 ASP A N 1
ATOM 672 C CA . ASP A 1 95 ? -20.031 33.438 31.609 1 41.53 95 ASP A CA 1
ATOM 673 C C . ASP A 1 95 ? -20.062 33.5 33.125 1 41.53 95 ASP A C 1
ATOM 675 O O . ASP A 1 95 ? -21.078 33.188 33.75 1 41.53 95 ASP A O 1
ATOM 679 N N . ASP A 1 96 ? -18.953 33.625 33.906 1 43.81 96 ASP A N 1
ATOM 680 C CA . ASP A 1 96 ? -19.25 33.719 35.344 1 43.81 96 ASP A CA 1
ATOM 681 C C . ASP A 1 96 ? -19.859 35.062 35.688 1 43.81 96 ASP A C 1
ATOM 683 O O . ASP A 1 96 ? -19.156 35.969 36.094 1 43.81 96 ASP A O 1
ATOM 687 N N . LEU A 1 97 ? -20.609 35.906 34.844 1 35.72 97 LEU A N 1
ATOM 688 C CA . LEU A 1 97 ? -21.266 36.938 35.656 1 35.72 97 LEU A CA 1
ATOM 689 C C . LEU A 1 97 ? -22.453 36.375 36.406 1 35.72 97 LEU A C 1
ATOM 691 O O . LEU A 1 97 ? -23.125 35.438 35.938 1 35.72 97 LEU A O 1
ATOM 695 N N . MET B 1 1 ? -30.203 47 -13.297 1 29.77 1 MET B N 1
ATOM 696 C CA . MET B 1 1 ? -29.297 46.25 -14.156 1 29.77 1 MET B CA 1
ATOM 697 C C . MET B 1 1 ? -28.234 45.531 -13.32 1 29.77 1 MET B C 1
ATOM 699 O O . MET B 1 1 ? -27.281 46.125 -12.844 1 29.77 1 MET B O 1
ATOM 703 N N . ALA B 1 2 ? -28.594 44.656 -12.445 1 42.03 2 ALA B N 1
ATOM 704 C CA . ALA B 1 2 ? -27.875 44.125 -11.281 1 42.03 2 ALA B CA 1
ATOM 705 C C . ALA B 1 2 ? -26.656 43.312 -11.703 1 42.03 2 ALA B C 1
ATOM 707 O O . ALA B 1 2 ? -26.797 42.281 -12.359 1 42.03 2 ALA B O 1
ATOM 708 N N . LYS B 1 3 ? -25.578 44 -12.273 1 39.31 3 LYS B N 1
ATOM 709 C CA . LYS B 1 3 ? -24.531 43.125 -12.82 1 39.31 3 LYS B CA 1
ATOM 710 C C . LYS B 1 3 ? -24.328 41.906 -11.953 1 39.31 3 LYS B C 1
ATOM 712 O O . LYS B 1 3 ? -24.656 41.906 -10.766 1 39.31 3 LYS B O 1
ATOM 717 N N . THR B 1 4 ? -24 40.656 -12.562 1 41.12 4 THR B N 1
ATOM 718 C CA . THR B 1 4 ? -23.516 39.281 -12.516 1 41.12 4 THR B CA 1
ATOM 719 C C . THR B 1 4 ? -22.219 39.219 -11.703 1 41.12 4 THR B C 1
ATOM 721 O O . THR B 1 4 ? -21.25 39.906 -12.016 1 41.12 4 THR B O 1
ATOM 724 N N . ALA B 1 5 ? -22.219 38.875 -10.477 1 39.16 5 ALA B N 1
ATOM 725 C CA . ALA B 1 5 ? -21.141 38.594 -9.531 1 39.16 5 ALA B CA 1
ATOM 726 C C . ALA B 1 5 ? -20 37.875 -10.211 1 39.16 5 ALA B C 1
ATOM 728 O O . ALA B 1 5 ? -20.219 36.969 -11.023 1 39.16 5 ALA B O 1
ATOM 729 N N . THR B 1 6 ? -18.797 38.562 -10.625 1 39.88 6 THR B N 1
ATOM 730 C CA . THR B 1 6 ? -17.578 38 -11.18 1 39.88 6 THR B CA 1
ATOM 731 C C . THR B 1 6 ? -17.25 36.656 -10.539 1 39.88 6 THR B C 1
ATOM 733 O O . THR B 1 6 ? -17.516 36.438 -9.352 1 39.88 6 THR B O 1
ATOM 736 N N . PRO B 1 7 ? -17.203 35.531 -11.258 1 39.97 7 PRO B N 1
ATOM 737 C CA . PRO B 1 7 ? -16.781 34.25 -10.727 1 39.97 7 PRO B CA 1
ATOM 738 C C . PRO B 1 7 ? -15.586 34.344 -9.789 1 39.97 7 PRO B C 1
ATOM 740 O O . PRO B 1 7 ? -14.688 35.156 -10.023 1 39.97 7 PRO B O 1
ATOM 743 N N . GLY B 1 8 ? -15.664 34.5 -8.461 1 36.12 8 GLY B N 1
ATOM 744 C CA . GLY B 1 8 ? -14.617 34.438 -7.445 1 36.12 8 GLY B CA 1
ATOM 745 C C . GLY B 1 8 ? -13.43 33.594 -7.859 1 36.12 8 GLY B C 1
ATOM 746 O O . GLY B 1 8 ? -13.594 32.531 -8.469 1 36.12 8 GLY B O 1
ATOM 747 N N . ALA B 1 9 ? -12.227 34.188 -8.242 1 37.09 9 ALA B N 1
ATOM 748 C CA . ALA B 1 9 ? -10.898 33.594 -8.375 1 37.09 9 ALA B CA 1
ATOM 749 C C . ALA B 1 9 ? -10.766 32.375 -7.469 1 37.09 9 ALA B C 1
ATOM 751 O O . ALA B 1 9 ? -10.867 32.469 -6.246 1 37.09 9 ALA B O 1
ATOM 752 N N . CYS B 1 10 ? -11.359 31.312 -7.758 1 39.06 10 CYS B N 1
ATOM 753 C CA . CYS B 1 10 ? -11.031 30.078 -7.059 1 39.06 10 CYS B CA 1
ATOM 754 C C . CYS B 1 10 ? -9.57 30.062 -6.621 1 39.06 10 CYS B C 1
ATOM 756 O O . CYS B 1 10 ? -8.672 30.156 -7.453 1 39.06 10 CYS B O 1
ATOM 758 N N . ALA B 1 11 ? -9.141 30.844 -5.59 1 37.66 11 ALA B N 1
ATOM 759 C CA . ALA B 1 11 ? -7.867 30.75 -4.871 1 37.66 11 ALA B CA 1
ATOM 760 C C . ALA B 1 11 ? -7.184 29.406 -5.125 1 37.66 11 ALA B C 1
ATOM 762 O O . ALA B 1 11 ? -7.848 28.375 -5.223 1 37.66 11 ALA B O 1
ATOM 763 N N . SER B 1 12 ? -6.219 29.359 -5.914 1 38.84 12 SER B N 1
ATOM 764 C CA . SER B 1 12 ? -5.258 28.25 -5.973 1 38.84 12 SER B CA 1
ATOM 765 C C . SER B 1 12 ? -5.148 27.547 -4.629 1 38.84 12 SER B C 1
ATOM 767 O O . SER B 1 12 ? -4.703 28.141 -3.641 1 38.84 12 SER B O 1
ATOM 769 N N . ASP B 1 13 ? -6.164 26.875 -4.145 1 41.09 13 ASP B N 1
ATOM 770 C CA . ASP B 1 13 ? -6.137 26.156 -2.875 1 41.09 13 ASP B CA 1
ATOM 771 C C . ASP B 1 13 ? -4.734 25.625 -2.582 1 41.09 13 ASP B C 1
ATOM 773 O O . ASP B 1 13 ? -4.148 24.922 -3.41 1 41.09 13 ASP B O 1
ATOM 777 N N . PRO B 1 14 ? -3.83 26.438 -2.15 1 48.12 14 PRO B N 1
ATOM 778 C CA . PRO B 1 14 ? -2.475 26.047 -1.752 1 48.12 14 PRO B CA 1
ATOM 779 C C . PRO B 1 14 ? -2.328 24.547 -1.55 1 48.12 14 PRO B C 1
ATOM 781 O O . PRO B 1 14 ? -1.209 24.016 -1.544 1 48.12 14 PRO B O 1
ATOM 784 N N . GLY B 1 15 ? -3.305 23.891 -1.024 1 51.81 15 GLY B N 1
ATOM 785 C CA . GLY B 1 15 ? -3.189 22.438 -0.94 1 51.81 15 GLY B CA 1
ATOM 786 C C . GLY B 1 15 ? -3.125 21.766 -2.299 1 51.81 15 GLY B C 1
ATOM 787 O O . GLY B 1 15 ? -3.072 20.531 -2.387 1 51.81 15 GLY B O 1
ATOM 788 N N . SER B 1 16 ? -3.211 22.594 -3.355 1 63 16 SER B N 1
ATOM 789 C CA . SER B 1 16 ? -3.445 22.156 -4.727 1 63 16 SER B CA 1
ATOM 790 C C . SER B 1 16 ? -2.133 21.891 -5.457 1 63 16 SER B C 1
ATOM 792 O O . SER B 1 16 ? -2.094 21.891 -6.691 1 63 16 SER B O 1
ATOM 794 N N . GLY B 1 17 ? -0.987 22.094 -4.789 1 73.62 17 GLY B N 1
ATOM 795 C CA . GLY B 1 17 ? 0.217 21.844 -5.566 1 73.62 17 GLY B CA 1
ATOM 796 C C . GLY B 1 17 ? 0.174 20.531 -6.332 1 73.62 17 GLY B C 1
ATOM 797 O O . GLY B 1 17 ? -0.782 19.766 -6.203 1 73.62 17 GLY B O 1
ATOM 798 N N . PRO B 1 18 ? 1.113 20.562 -7.227 1 89.38 18 PRO B N 1
ATOM 799 C CA . PRO B 1 18 ? 1.156 19.328 -8.016 1 89.38 18 PRO B CA 1
ATOM 800 C C . PRO B 1 18 ? 1.305 18.078 -7.148 1 89.38 18 PRO B C 1
ATOM 802 O O . PRO B 1 18 ? 1.958 18.125 -6.102 1 89.38 18 PRO B O 1
ATOM 805 N N . LEU B 1 19 ? 0.621 17.188 -7.52 1 88.94 19 LEU B N 1
ATOM 806 C CA . LEU B 1 19 ? 0.705 15.922 -6.805 1 88.94 19 LEU B CA 1
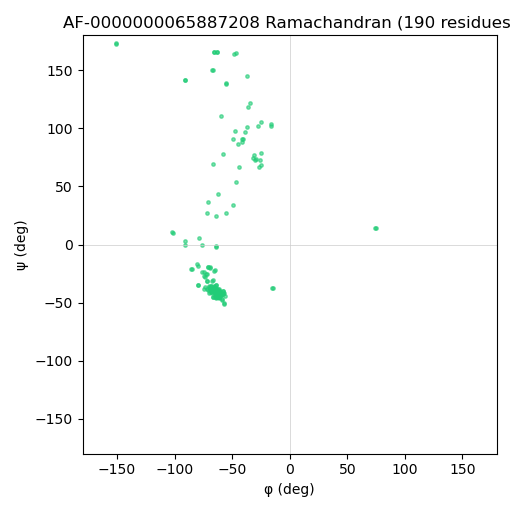ATOM 807 C C . LEU B 1 19 ? 2.07 15.273 -7.004 1 88.94 19 LEU B C 1
ATOM 809 O O . LEU B 1 19 ? 2.723 15.492 -8.031 1 88.94 19 LEU B O 1
ATOM 813 N N . PRO B 1 20 ? 2.498 14.555 -6.082 1 93.19 20 PRO B N 1
ATOM 814 C CA . PRO B 1 20 ? 3.801 13.883 -6.16 1 93.19 20 PRO B CA 1
ATOM 815 C C . PRO B 1 20 ? 3.85 12.82 -7.254 1 93.19 20 PRO B C 1
ATOM 817 O O . PRO B 1 20 ? 2.805 12.328 -7.691 1 93.19 20 PRO B O 1
ATOM 820 N N . GLU B 1 21 ? 5.051 12.414 -7.562 1 91.19 21 GLU B N 1
ATOM 821 C CA . GLU B 1 21 ? 5.262 11.469 -8.648 1 91.19 21 GLU B CA 1
ATOM 822 C C . GLU B 1 21 ? 4.969 10.039 -8.195 1 91.19 21 GLU B C 1
ATOM 824 O O . GLU B 1 21 ? 4.637 9.18 -9.016 1 91.19 21 GLU B O 1
ATOM 829 N N . ASN B 1 22 ? 5.289 9.859 -7 1 94.62 22 ASN B N 1
ATOM 830 C CA . ASN B 1 22 ? 5.07 8.516 -6.488 1 94.62 22 ASN B CA 1
ATOM 831 C C . ASN B 1 22 ? 4.781 8.523 -4.988 1 94.62 22 ASN B C 1
ATOM 833 O O . ASN B 1 22 ? 4.809 9.578 -4.355 1 94.62 22 ASN B O 1
ATOM 837 N N . TYR B 1 23 ? 4.43 7.379 -4.477 1 96.88 23 TYR B N 1
ATOM 838 C CA . TYR B 1 23 ? 4.031 7.176 -3.09 1 96.88 23 TYR B CA 1
ATOM 839 C C . TYR B 1 23 ? 5.129 7.629 -2.135 1 96.88 23 TYR B C 1
ATOM 841 O O . TYR B 1 23 ? 4.859 8.336 -1.159 1 96.88 23 TYR B O 1
ATOM 849 N N . GLU B 1 24 ? 6.344 7.152 -2.398 1 96 24 GLU B N 1
ATOM 850 C CA . GLU B 1 24 ? 7.465 7.438 -1.508 1 96 24 GLU B CA 1
ATOM 851 C C . GLU B 1 24 ? 7.684 8.938 -1.358 1 96 24 GLU B C 1
ATOM 853 O O . GLU B 1 24 ? 7.898 9.438 -0.249 1 96 24 GLU B O 1
ATOM 858 N N . MET B 1 25 ? 7.582 9.625 -2.428 1 96.75 25 MET B N 1
ATOM 859 C CA . MET B 1 25 ? 7.754 11.078 -2.396 1 96.75 25 MET B CA 1
ATOM 860 C C . MET B 1 25 ? 6.605 11.75 -1.649 1 96.75 25 MET B C 1
ATOM 862 O O . MET B 1 25 ? 6.82 12.695 -0.889 1 96.75 25 MET B O 1
ATOM 866 N N . ALA B 1 26 ? 5.414 11.242 -1.888 1 96.94 26 ALA B N 1
ATOM 867 C CA . ALA B 1 26 ? 4.238 11.766 -1.194 1 96.94 26 ALA B CA 1
ATOM 868 C C . ALA B 1 26 ? 4.359 11.57 0.314 1 96.94 26 ALA B C 1
ATOM 870 O O . ALA B 1 26 ? 4.09 12.492 1.09 1 96.94 26 ALA B O 1
ATOM 871 N N . LEU B 1 27 ? 4.781 10.383 0.679 1 97.44 27 LEU B N 1
ATOM 872 C CA . LEU B 1 27 ? 4.914 10.062 2.096 1 97.44 27 LEU B CA 1
ATOM 873 C C . LEU B 1 27 ? 5.984 10.938 2.748 1 97.44 27 LEU B C 1
ATOM 875 O O . LEU B 1 27 ? 5.797 11.422 3.867 1 97.44 27 LEU B O 1
ATOM 879 N N . ALA B 1 28 ? 7.059 11.141 2.08 1 97.31 28 ALA B N 1
ATOM 880 C CA . ALA B 1 28 ? 8.141 11.969 2.598 1 97.31 28 ALA B CA 1
ATOM 881 C C . ALA B 1 28 ? 7.684 13.414 2.789 1 97.31 28 ALA B C 1
ATOM 883 O O . ALA B 1 28 ? 8 14.047 3.801 1 97.31 28 ALA B O 1
ATOM 884 N N . GLU B 1 29 ? 6.98 13.898 1.811 1 96.62 29 GLU B N 1
ATOM 885 C CA . GLU B 1 29 ? 6.457 15.258 1.927 1 96.62 29 GLU B CA 1
ATOM 886 C C . GLU B 1 29 ? 5.469 15.367 3.082 1 96.62 29 GLU B C 1
ATOM 888 O O . GLU B 1 29 ? 5.484 16.344 3.83 1 96.62 29 GLU B O 1
ATOM 893 N N . LEU B 1 30 ? 4.594 14.367 3.189 1 96.81 30 LEU B N 1
ATOM 894 C CA . LEU B 1 30 ? 3.609 14.352 4.266 1 96.81 30 LEU B CA 1
ATOM 895 C C . LEU B 1 30 ? 4.293 14.352 5.629 1 96.81 30 LEU B C 1
ATOM 897 O O . LEU B 1 30 ? 3.893 15.094 6.527 1 96.81 30 LEU B O 1
ATOM 901 N N . GLU B 1 31 ? 5.293 13.586 5.746 1 97.25 31 GLU B N 1
ATOM 902 C CA . GLU B 1 31 ? 6.039 13.516 7 1 97.25 31 GLU B CA 1
ATOM 903 C C . GLU B 1 31 ? 6.691 14.859 7.324 1 97.25 31 GLU B C 1
ATOM 905 O O . GLU B 1 31 ? 6.645 15.312 8.469 1 97.25 31 GLU B O 1
ATOM 910 N N . ALA B 1 32 ? 7.27 15.484 6.414 1 96.38 32 ALA B N 1
ATOM 911 C CA . ALA B 1 32 ? 7.902 16.781 6.602 1 96.38 32 ALA B CA 1
ATOM 912 C C . ALA B 1 32 ? 6.875 17.844 6.988 1 96.38 32 ALA B C 1
ATOM 914 O O . ALA B 1 32 ? 7.137 18.688 7.844 1 96.38 32 ALA B O 1
ATOM 915 N N . LEU B 1 33 ? 5.773 17.719 6.316 1 94.75 33 LEU B N 1
ATOM 916 C CA . LEU B 1 33 ? 4.695 18.672 6.57 1 94.75 33 LEU B CA 1
ATOM 917 C C . LEU B 1 33 ? 4.172 18.531 7.996 1 94.75 33 LEU B C 1
ATOM 919 O O . LEU B 1 33 ? 3.982 19.531 8.695 1 94.75 33 LEU B O 1
ATOM 923 N N . VAL B 1 34 ? 3.973 17.344 8.406 1 95.44 34 VAL B N 1
ATOM 924 C CA . VAL B 1 34 ? 3.48 17.078 9.758 1 95.44 34 VAL B CA 1
ATOM 925 C C . VAL B 1 34 ? 4.496 17.578 10.789 1 95.44 34 VAL B C 1
ATOM 927 O O . VAL B 1 34 ? 4.121 18.188 11.781 1 95.44 34 VAL B O 1
ATOM 930 N N . ALA B 1 35 ? 5.742 17.344 10.508 1 94.25 35 ALA B N 1
ATOM 931 C CA . ALA B 1 35 ? 6.797 17.812 11.398 1 94.25 35 ALA B CA 1
ATOM 932 C C . ALA B 1 35 ? 6.781 19.328 11.531 1 94.25 35 ALA B C 1
ATOM 934 O O . ALA B 1 35 ? 6.941 19.859 12.625 1 94.25 35 ALA B O 1
ATOM 935 N N . ARG B 1 36 ? 6.543 20 10.477 1 93 36 ARG B N 1
ATOM 936 C CA . ARG B 1 36 ? 6.469 21.453 10.477 1 93 36 ARG B CA 1
ATOM 937 C C . ARG B 1 36 ? 5.273 21.938 11.289 1 93 36 ARG B C 1
ATOM 939 O O . ARG B 1 36 ? 5.391 22.891 12.055 1 93 36 ARG B O 1
ATOM 946 N N . MET B 1 37 ? 4.23 21.266 11.195 1 92.31 37 MET B N 1
ATOM 947 C CA . MET B 1 37 ? 3.01 21.641 11.898 1 92.31 37 MET B CA 1
ATOM 948 C C . MET B 1 37 ? 3.152 21.391 13.398 1 92.31 37 MET B C 1
ATOM 950 O O . MET B 1 37 ? 2.662 22.172 14.211 1 92.31 37 MET B O 1
ATOM 954 N N . GLU B 1 38 ? 3.791 20.328 13.648 1 91.06 38 GLU B N 1
ATOM 955 C CA . GLU B 1 38 ? 3.99 19.984 15.047 1 91.06 38 GLU B CA 1
ATOM 956 C C . GLU B 1 38 ? 4.949 20.953 15.727 1 91.06 38 GLU B C 1
ATOM 958 O O . GLU B 1 38 ? 4.93 21.109 16.953 1 91.06 38 GLU B O 1
ATOM 963 N N . GLY B 1 39 ? 5.73 21.641 14.953 1 89 39 GLY B N 1
ATOM 964 C CA . GLY B 1 39 ? 6.648 22.641 15.492 1 89 39 GLY B CA 1
ATOM 965 C C . GLY B 1 39 ? 5.945 23.875 16.016 1 89 39 GLY B C 1
ATOM 966 O O . GLY B 1 39 ? 6.52 24.641 16.781 1 89 39 GLY B O 1
ATOM 967 N N . GLY B 1 40 ? 4.742 24.234 15.703 1 86.81 40 GLY B N 1
ATOM 968 C CA . GLY B 1 40 ? 3.895 25.266 16.266 1 86.81 40 GLY B CA 1
ATOM 969 C C . GLY B 1 40 ? 4.309 26.672 15.859 1 86.81 40 GLY B C 1
ATOM 970 O O . GLY B 1 40 ? 3.91 27.641 16.5 1 86.81 40 GLY B O 1
ATOM 971 N N . THR B 1 41 ? 5.152 26.844 14.875 1 89.38 41 THR B N 1
ATOM 972 C CA . THR B 1 41 ? 5.664 28.172 14.508 1 89.38 41 THR B CA 1
ATOM 973 C C . THR B 1 41 ? 4.938 28.719 13.281 1 89.38 41 THR B C 1
ATOM 975 O O . THR B 1 41 ? 5.246 29.812 12.805 1 89.38 41 THR B O 1
ATOM 978 N N . LEU B 1 42 ? 3.92 28.109 12.867 1 90.5 42 LEU B N 1
ATOM 979 C CA . LEU B 1 42 ? 3.227 28.5 11.648 1 90.5 42 LEU B CA 1
ATOM 980 C C . LEU B 1 42 ? 2.115 29.5 11.953 1 90.5 42 LEU B C 1
ATOM 982 O O . LEU B 1 42 ? 1.479 29.422 13.008 1 90.5 42 LEU B O 1
ATOM 986 N N . SER B 1 43 ? 1.947 30.484 11.078 1 93 43 SER B N 1
ATOM 987 C CA . SER B 1 43 ? 0.764 31.328 11.148 1 93 43 SER B CA 1
ATOM 988 C C . SER B 1 43 ? -0.509 30.531 10.898 1 93 43 SER B C 1
ATOM 990 O O . SER B 1 43 ? -0.451 29.391 10.438 1 93 43 SER B O 1
ATOM 992 N N . LEU B 1 44 ? -1.584 31.094 11.211 1 87.81 44 LEU B N 1
ATOM 993 C CA . LEU B 1 44 ? -2.865 30.453 10.953 1 87.81 44 LEU B CA 1
ATOM 994 C C . LEU B 1 44 ? -3.02 30.109 9.477 1 87.81 44 LEU B C 1
ATOM 996 O O . LEU B 1 44 ? -3.422 29 9.125 1 87.81 44 LEU B O 1
ATOM 1000 N N . GLU B 1 45 ? -2.652 31.047 8.711 1 91.81 45 GLU B N 1
ATOM 1001 C CA . GLU B 1 45 ? -2.779 30.859 7.266 1 91.81 45 GLU B CA 1
ATOM 1002 C C . GLU B 1 45 ? -1.879 29.734 6.773 1 91.81 45 GLU B C 1
ATOM 1004 O O . GLU B 1 45 ? -2.305 28.891 5.98 1 91.81 45 GLU B O 1
ATOM 1009 N N . ASP B 1 46 ? -0.674 29.688 7.223 1 91.81 46 ASP B N 1
ATOM 1010 C CA . ASP B 1 46 ? 0.269 28.625 6.855 1 91.81 46 ASP B CA 1
ATOM 1011 C C . ASP B 1 46 ? -0.204 27.266 7.363 1 91.81 46 ASP B C 1
ATOM 1013 O O . ASP B 1 46 ? -0.009 26.25 6.691 1 91.81 46 ASP B O 1
ATOM 1017 N N . SER B 1 47 ? -0.799 27.266 8.516 1 91.12 47 SER B N 1
ATOM 1018 C CA . SER B 1 47 ? -1.334 26.031 9.078 1 91.12 47 SER B CA 1
ATOM 1019 C C . SER B 1 47 ? -2.49 25.5 8.242 1 91.12 47 SER B C 1
ATOM 1021 O O . SER B 1 47 ? -2.57 24.297 7.98 1 91.12 47 SER B O 1
ATOM 1023 N N . LEU B 1 48 ? -3.285 26.375 7.832 1 90.62 48 LEU B N 1
ATOM 1024 C CA . LEU B 1 48 ? -4.422 25.969 7.012 1 90.62 48 LEU B CA 1
ATOM 1025 C C . LEU B 1 48 ? -3.953 25.453 5.66 1 90.62 48 LEU B C 1
ATOM 1027 O O . LEU B 1 48 ? -4.484 24.453 5.156 1 90.62 48 LEU B O 1
ATOM 1031 N N . ALA B 1 49 ? -3.02 26.109 5.129 1 91.25 49 ALA B N 1
ATOM 1032 C CA . ALA B 1 49 ? -2.455 25.656 3.861 1 91.25 49 ALA B CA 1
ATOM 1033 C C . ALA B 1 49 ? -1.783 24.297 4.016 1 91.25 49 ALA B C 1
ATOM 1035 O O . ALA B 1 49 ? -1.923 23.422 3.152 1 91.25 49 ALA B O 1
ATOM 1036 N N . ALA B 1 50 ? -1.073 24.156 5.078 1 92.12 50 ALA B N 1
ATOM 1037 C CA . ALA B 1 50 ? -0.417 22.875 5.371 1 92.12 50 ALA B CA 1
ATOM 1038 C C . ALA B 1 50 ? -1.439 21.766 5.543 1 92.12 50 ALA B C 1
ATOM 1040 O O . ALA B 1 50 ? -1.232 20.641 5.062 1 92.12 50 ALA B O 1
ATOM 1041 N N . TYR B 1 51 ? -2.523 22.109 6.164 1 92.06 51 TYR B N 1
ATOM 1042 C CA . TYR B 1 51 ? -3.584 21.125 6.359 1 92.06 51 TYR B CA 1
ATOM 1043 C C . TYR B 1 51 ? -4.176 20.688 5.027 1 92.06 51 TYR B C 1
ATOM 1045 O O . TYR B 1 51 ? -4.395 19.484 4.797 1 92.06 51 TYR B O 1
ATOM 1053 N N . ARG B 1 52 ? -4.352 21.547 4.188 1 92.31 52 ARG B N 1
ATOM 1054 C CA . ARG B 1 52 ? -4.902 21.234 2.873 1 92.31 52 ARG B CA 1
ATOM 1055 C C . ARG B 1 52 ? -3.938 20.375 2.064 1 92.31 52 ARG B C 1
ATOM 1057 O O . ARG B 1 52 ? -4.344 19.391 1.448 1 92.31 52 ARG B O 1
ATOM 1064 N N . ARG B 1 53 ? -2.732 20.781 2.115 1 94.56 53 ARG B N 1
ATOM 1065 C CA . ARG B 1 53 ? -1.714 20 1.421 1 94.56 53 ARG B CA 1
ATOM 1066 C C . ARG B 1 53 ? -1.61 18.594 2.004 1 94.56 53 ARG B C 1
ATOM 1068 O O . ARG B 1 53 ? -1.523 17.609 1.263 1 94.56 53 ARG B O 1
ATOM 1075 N N . GLY B 1 54 ? -1.598 18.547 3.305 1 94.94 54 GLY B N 1
ATOM 1076 C CA . GLY B 1 54 ? -1.562 17.25 3.963 1 94.94 54 GLY B CA 1
ATOM 1077 C C . GLY B 1 54 ? -2.73 16.359 3.59 1 94.94 54 GLY B C 1
ATOM 1078 O O . GLY B 1 54 ? -2.553 15.172 3.346 1 94.94 54 GLY B O 1
ATOM 1079 N N . ALA B 1 55 ? -3.869 16.938 3.482 1 94.12 55 ALA B N 1
ATOM 1080 C CA . ALA B 1 55 ? -5.055 16.188 3.104 1 94.12 55 ALA B CA 1
ATOM 1081 C C . ALA B 1 55 ? -4.922 15.625 1.69 1 94.12 55 ALA B C 1
ATOM 1083 O O . ALA B 1 55 ? -5.289 14.477 1.432 1 94.12 55 ALA B O 1
ATOM 1084 N N . ALA B 1 56 ? -4.418 16.438 0.862 1 94.62 56 ALA B N 1
ATOM 1085 C CA . ALA B 1 56 ? -4.215 16 -0.517 1 94.62 56 ALA B CA 1
ATOM 1086 C C . ALA B 1 56 ? -3.201 14.867 -0.587 1 94.62 56 ALA B C 1
ATOM 1088 O O . ALA B 1 56 ? -3.385 13.906 -1.339 1 94.62 56 ALA B O 1
ATOM 1089 N N . LEU B 1 57 ? -2.107 15.031 0.142 1 96.38 57 LEU B N 1
ATOM 1090 C CA . LEU B 1 57 ? -1.062 14.016 0.159 1 96.38 57 LEU B CA 1
ATOM 1091 C C . LEU B 1 57 ? -1.584 12.711 0.74 1 96.38 57 LEU B C 1
ATOM 1093 O O . LEU B 1 57 ? -1.271 11.625 0.231 1 96.38 57 LEU B O 1
ATOM 1097 N N . VAL B 1 58 ? -2.406 12.734 1.755 1 96.56 58 VAL B N 1
ATOM 1098 C CA . VAL B 1 58 ? -2.996 11.539 2.35 1 96.56 58 VAL B CA 1
ATOM 1099 C C . VAL B 1 58 ? -3.893 10.836 1.329 1 96.56 58 VAL B C 1
ATOM 1101 O O . VAL B 1 58 ? -3.816 9.617 1.156 1 96.56 58 VAL B O 1
ATOM 1104 N N . ALA B 1 59 ? -4.668 11.617 0.68 1 96 59 ALA B N 1
ATOM 1105 C CA . ALA B 1 59 ? -5.559 11.055 -0.334 1 96 59 ALA B CA 1
ATOM 1106 C C . ALA B 1 59 ? -4.766 10.375 -1.444 1 96 59 ALA B C 1
ATOM 1108 O O . ALA B 1 59 ? -5.137 9.289 -1.904 1 96 59 ALA B O 1
ATOM 1109 N N . PHE B 1 60 ? -3.766 11.008 -1.894 1 97.19 60 PHE B N 1
ATOM 1110 C CA . PHE B 1 60 ? -2.912 10.445 -2.934 1 97.19 60 PHE B CA 1
ATOM 1111 C C . PHE B 1 60 ? -2.303 9.125 -2.477 1 97.19 60 PHE B C 1
ATOM 1113 O O . PHE B 1 60 ? -2.326 8.141 -3.213 1 97.19 60 PHE B O 1
ATOM 1120 N N . CYS B 1 61 ? -1.754 9.109 -1.259 1 97.62 61 CYS B N 1
ATOM 1121 C CA . CYS B 1 61 ? -1.153 7.895 -0.715 1 97.62 61 CYS B CA 1
ATOM 1122 C C . CYS B 1 61 ? -2.182 6.77 -0.619 1 97.62 61 CYS B C 1
ATOM 1124 O O . CYS B 1 61 ? -1.889 5.625 -0.965 1 97.62 61 CYS B O 1
ATOM 1126 N N . GLN B 1 62 ? -3.379 7.062 -0.166 1 97.38 62 GLN B N 1
ATOM 1127 C CA . GLN B 1 62 ? -4.438 6.066 -0.051 1 97.38 62 GLN B CA 1
ATOM 1128 C C . GLN B 1 62 ? -4.805 5.492 -1.416 1 97.38 62 GLN B C 1
ATOM 1130 O O . GLN B 1 62 ? -5.004 4.285 -1.555 1 97.38 62 GLN B O 1
ATOM 1135 N N . GLN B 1 63 ? -4.875 6.363 -2.385 1 97.81 63 GLN B N 1
ATOM 1136 C CA . GLN B 1 63 ? -5.18 5.918 -3.74 1 97.81 63 GLN B CA 1
ATOM 1137 C C . GLN B 1 63 ? -4.094 4.984 -4.27 1 97.81 63 GLN B C 1
ATOM 1139 O O . GLN B 1 63 ? -4.395 3.963 -4.891 1 97.81 63 GLN B O 1
ATOM 1144 N N . GLN B 1 64 ? -2.857 5.371 -4.035 1 97.88 64 GLN B N 1
ATOM 1145 C CA . GLN B 1 64 ? -1.743 4.535 -4.473 1 97.88 64 GLN B CA 1
ATOM 1146 C C . GLN B 1 64 ? -1.772 3.174 -3.781 1 97.88 64 GLN B C 1
ATOM 1148 O O . GLN B 1 64 ? -1.49 2.148 -4.402 1 97.88 64 GLN B O 1
ATOM 1153 N N . LEU B 1 65 ? -2.09 3.133 -2.494 1 98.19 65 LEU B N 1
ATOM 1154 C CA . LEU B 1 65 ? -2.158 1.891 -1.732 1 98.19 65 LEU B CA 1
ATOM 1155 C C . LEU B 1 65 ? -3.32 1.024 -2.209 1 98.19 65 LEU B C 1
ATOM 1157 O O . LEU B 1 65 ? -3.193 -0.199 -2.291 1 98.19 65 LEU B O 1
ATOM 1161 N N . GLU B 1 66 ? -4.426 1.606 -2.52 1 97.88 66 GLU B N 1
ATOM 1162 C CA . GLU B 1 66 ? -5.574 0.876 -3.047 1 97.88 66 GLU B CA 1
ATOM 1163 C C . GLU B 1 66 ? -5.242 0.219 -4.383 1 97.88 66 GLU B C 1
ATOM 1165 O O . GLU B 1 66 ? -5.621 -0.929 -4.629 1 97.88 66 GLU B O 1
ATOM 1170 N N . LYS B 1 67 ? -4.582 0.955 -5.227 1 98 67 LYS B N 1
ATOM 1171 C CA . LYS B 1 67 ? -4.168 0.405 -6.512 1 98 67 LYS B CA 1
ATOM 1172 C C . LYS B 1 67 ? -3.242 -0.794 -6.324 1 98 67 LYS B C 1
ATOM 1174 O O . LYS B 1 67 ? -3.381 -1.807 -7.016 1 98 67 LYS B O 1
ATOM 1179 N N . ALA B 1 68 ? -2.344 -0.647 -5.43 1 97.75 68 ALA B N 1
ATOM 1180 C CA . ALA B 1 68 ? -1.408 -1.733 -5.145 1 97.75 68 ALA B CA 1
ATOM 1181 C C . ALA B 1 68 ? -2.141 -2.957 -4.602 1 97.75 68 ALA B C 1
ATOM 1183 O O . ALA B 1 68 ? -1.844 -4.09 -4.992 1 97.75 68 ALA B O 1
ATOM 1184 N N . GLU B 1 69 ? -3.07 -2.74 -3.703 1 97.94 69 GLU B N 1
ATOM 1185 C CA . GLU B 1 69 ? -3.865 -3.836 -3.152 1 97.94 69 GLU B CA 1
ATOM 1186 C C . GLU B 1 69 ? -4.637 -4.562 -4.25 1 97.94 69 GLU B C 1
ATOM 1188 O O . GLU B 1 69 ? -4.715 -5.793 -4.25 1 97.94 69 GLU B O 1
ATOM 1193 N N . GLN B 1 70 ? -5.215 -3.834 -5.137 1 97.75 70 GLN B N 1
ATOM 1194 C CA . GLN B 1 70 ? -5.941 -4.43 -6.254 1 97.75 70 GLN B CA 1
ATOM 1195 C C . GLN B 1 70 ? -5.016 -5.273 -7.125 1 97.75 70 GLN B C 1
ATOM 1197 O O . GLN B 1 70 ? -5.391 -6.359 -7.57 1 97.75 70 GLN B O 1
ATOM 1202 N N . GLN B 1 71 ? -3.822 -4.75 -7.375 1 97.38 71 GLN B N 1
ATOM 1203 C CA . GLN B 1 71 ? -2.852 -5.484 -8.18 1 97.38 71 GLN B CA 1
ATOM 1204 C C . GLN B 1 71 ? -2.486 -6.812 -7.523 1 97.38 71 GLN B C 1
ATOM 1206 O O . GLN B 1 71 ? -2.461 -7.852 -8.18 1 97.38 71 GLN B O 1
ATOM 1211 N N . VAL B 1 72 ? -2.26 -6.785 -6.258 1 97.69 72 VAL B N 1
ATOM 1212 C CA . VAL B 1 72 ? -1.911 -7.992 -5.52 1 97.69 72 VAL B CA 1
ATOM 1213 C C . VAL B 1 72 ? -3.076 -8.977 -5.559 1 97.69 72 VAL B C 1
ATOM 1215 O O . VAL B 1 72 ? -2.871 -10.188 -5.715 1 97.69 72 VAL B O 1
ATOM 1218 N N . ARG B 1 73 ? -4.281 -8.539 -5.445 1 96.5 73 ARG B N 1
ATOM 1219 C CA . ARG B 1 73 ? -5.469 -9.391 -5.484 1 96.5 73 ARG B CA 1
ATOM 1220 C C . ARG B 1 73 ? -5.609 -10.078 -6.84 1 96.5 73 ARG B C 1
ATOM 1222 O O . ARG B 1 73 ? -5.949 -11.258 -6.91 1 96.5 73 ARG B O 1
ATOM 1229 N N . VAL B 1 74 ? -5.375 -9.352 -7.859 1 96.12 74 VAL B N 1
ATOM 1230 C CA . VAL B 1 74 ? -5.457 -9.898 -9.211 1 96.12 74 VAL B CA 1
ATOM 1231 C C . VAL B 1 74 ? -4.43 -11.023 -9.375 1 96.12 74 VAL B C 1
ATOM 1233 O O . VAL B 1 74 ? -4.746 -12.086 -9.906 1 96.12 74 VAL B O 1
ATOM 1236 N N . LEU B 1 75 ? -3.266 -10.766 -8.867 1 95.56 75 LEU B N 1
ATOM 1237 C CA . LEU B 1 75 ? -2.203 -11.758 -8.984 1 95.56 75 LEU B CA 1
ATOM 1238 C C . LEU B 1 75 ? -2.506 -12.984 -8.133 1 95.56 75 LEU B C 1
ATOM 1240 O O . LEU B 1 75 ? -2.229 -14.117 -8.539 1 95.56 75 LEU B O 1
ATOM 1244 N N . ASP B 1 76 ? -3.055 -12.75 -6.988 1 94.12 76 ASP B N 1
ATOM 1245 C CA . ASP B 1 76 ? -3.461 -13.844 -6.117 1 94.12 76 ASP B CA 1
ATOM 1246 C C . ASP B 1 76 ? -4.508 -14.727 -6.797 1 94.12 76 ASP B C 1
ATOM 1248 O O . ASP B 1 76 ? -4.426 -15.953 -6.738 1 94.12 76 ASP B O 1
ATOM 1252 N N . GLY B 1 77 ? -5.461 -14.148 -7.445 1 91.25 77 GLY B N 1
ATOM 1253 C CA . GLY B 1 77 ? -6.488 -14.883 -8.172 1 91.25 77 GLY B CA 1
ATOM 1254 C C . GLY B 1 77 ? -5.945 -15.664 -9.352 1 91.25 77 GLY B C 1
ATOM 1255 O O . GLY B 1 77 ? -6.395 -16.781 -9.625 1 91.25 77 GLY B O 1
ATOM 1256 N N . ALA B 1 78 ? -5.004 -15.094 -9.984 1 85.56 78 ALA B N 1
ATOM 1257 C CA . ALA B 1 78 ? -4.383 -15.727 -11.148 1 85.56 78 ALA B CA 1
ATOM 1258 C C . ALA B 1 78 ? -3.551 -16.938 -10.734 1 85.56 78 ALA B C 1
ATOM 1260 O O . ALA B 1 78 ? -3.451 -17.922 -11.477 1 85.56 78 ALA B O 1
ATOM 1261 N N . SER B 1 79 ? -2.936 -16.828 -9.633 1 79.19 79 SER B N 1
ATOM 1262 C CA . SER B 1 79 ? -2.117 -17.938 -9.133 1 79.19 79 SER B CA 1
ATOM 1263 C C . SER B 1 79 ? -2.979 -19.125 -8.742 1 79.19 79 SER B C 1
ATOM 1265 O O . SER B 1 79 ? -2.561 -20.281 -8.906 1 79.19 79 SER B O 1
ATOM 1267 N N . LEU B 1 80 ? -4.188 -19.016 -8.18 1 72.75 80 LEU B N 1
ATOM 1268 C CA . LEU B 1 80 ? -5.078 -20.062 -7.707 1 72.75 80 LEU B CA 1
ATOM 1269 C C . LEU B 1 80 ? -5.832 -20.703 -8.875 1 72.75 80 LEU B C 1
ATOM 1271 O O . LEU B 1 80 ? -6.281 -21.844 -8.781 1 72.75 80 LEU B O 1
ATOM 1275 N N . LYS B 1 81 ? -5.973 -20.219 -9.977 1 69.62 81 LYS B N 1
ATOM 1276 C CA . LYS B 1 81 ? -6.738 -20.719 -11.117 1 69.62 81 LYS B CA 1
ATOM 1277 C C . LYS B 1 81 ? -6.086 -21.969 -11.711 1 69.62 81 LYS B C 1
ATOM 1279 O O . LYS B 1 81 ? -6.781 -22.922 -12.07 1 69.62 81 LYS B O 1
ATOM 1284 N N . PRO B 1 82 ? -4.891 -22.094 -11.859 1 60.94 82 PRO B N 1
ATOM 1285 C CA . PRO B 1 82 ? -4.324 -23.266 -12.508 1 60.94 82 PRO B CA 1
ATOM 1286 C C . PRO B 1 82 ? -4.586 -24.562 -11.727 1 60.94 82 PRO B C 1
ATOM 1288 O O . PRO B 1 82 ? -4.742 -25.625 -12.32 1 60.94 82 PRO B O 1
ATOM 1291 N N . LEU B 1 83 ? -4.602 -24.5 -10.453 1 62.38 83 LEU B N 1
ATOM 1292 C CA . LEU B 1 83 ? -4.816 -25.734 -9.695 1 62.38 83 LEU B CA 1
ATOM 1293 C C . LEU B 1 83 ? -6.266 -26.188 -9.82 1 62.38 83 LEU B C 1
ATOM 1295 O O . LEU B 1 83 ? -6.543 -27.391 -9.742 1 62.38 83 LEU B O 1
ATOM 1299 N N . SER B 1 84 ? -7.137 -25.219 -9.953 1 59.16 84 SER B N 1
ATOM 1300 C CA . SER B 1 84 ? -8.539 -25.609 -10.094 1 59.16 84 SER B CA 1
ATOM 1301 C C . SER B 1 84 ? -8.781 -26.328 -11.406 1 59.16 84 SER B C 1
ATOM 1303 O O . SER B 1 84 ? -9.617 -27.234 -11.469 1 59.16 84 SER B O 1
ATOM 1305 N N . ALA B 1 85 ? -8.102 -26.047 -12.406 1 56.12 85 ALA B N 1
ATOM 1306 C CA . ALA B 1 85 ? -8.336 -26.656 -13.711 1 56.12 85 ALA B CA 1
ATOM 1307 C C . ALA B 1 85 ? -7.859 -28.109 -13.727 1 56.12 85 ALA B C 1
ATOM 1309 O O . ALA B 1 85 ? -8.422 -28.953 -14.438 1 56.12 85 ALA B O 1
ATOM 1310 N N . GLY B 1 86 ? -6.91 -28.406 -12.938 1 52.47 86 GLY B N 1
ATOM 1311 C CA . GLY B 1 86 ? -6.453 -29.781 -12.984 1 52.47 86 GLY B CA 1
ATOM 1312 C C . GLY B 1 86 ? -7.41 -30.75 -12.328 1 52.47 86 GLY B C 1
ATOM 1313 O O . GLY B 1 86 ? -7.426 -31.938 -12.656 1 52.47 86 GLY B O 1
ATOM 1314 N N . THR B 1 87 ? -8.008 -30.281 -11.188 1 52.75 87 THR B N 1
ATOM 1315 C CA . THR B 1 87 ? -8.805 -31.266 -10.477 1 52.75 87 THR B CA 1
ATOM 1316 C C . THR B 1 87 ? -10.125 -31.531 -11.203 1 52.75 87 THR B C 1
ATOM 1318 O O . THR B 1 87 ? -10.805 -32.531 -10.93 1 52.75 87 THR B O 1
ATOM 1321 N N . ALA B 1 88 ? -10.633 -30.656 -11.992 1 50.31 88 ALA B N 1
ATOM 1322 C CA . ALA B 1 88 ? -11.93 -30.938 -12.594 1 50.31 88 ALA B CA 1
ATOM 1323 C C . ALA B 1 88 ? -11.859 -32.125 -13.531 1 50.31 88 ALA B C 1
ATOM 1325 O O . ALA B 1 88 ? -12.875 -32.781 -13.836 1 50.31 88 ALA B O 1
ATOM 1326 N N . ALA B 1 89 ? -10.719 -32.469 -14.039 1 48.38 89 ALA B N 1
ATOM 1327 C CA . ALA B 1 89 ? -10.789 -33.531 -15.047 1 48.38 89 ALA B CA 1
ATOM 1328 C C . ALA B 1 89 ? -11.109 -34.875 -14.422 1 48.38 89 ALA B C 1
ATOM 1330 O O . ALA B 1 89 ? -11.578 -35.781 -15.102 1 48.38 89 ALA B O 1
ATOM 1331 N N . ALA B 1 90 ? -10.781 -35.062 -13.133 1 47.72 90 ALA B N 1
ATOM 1332 C CA . ALA B 1 90 ? -10.891 -36.5 -12.797 1 47.72 90 ALA B CA 1
ATOM 1333 C C . ALA B 1 90 ? -12.32 -36.844 -12.406 1 47.72 90 ALA B C 1
ATOM 1335 O O . ALA B 1 90 ? -12.648 -38.031 -12.258 1 47.72 90 ALA B O 1
ATOM 1336 N N . ASP B 1 91 ? -13.102 -35.906 -12.008 1 45.22 91 ASP B N 1
ATOM 1337 C CA . ASP B 1 91 ? -14.336 -36.469 -11.477 1 45.22 91 ASP B CA 1
ATOM 1338 C C . ASP B 1 91 ? -15.266 -36.938 -12.594 1 45.22 91 ASP B C 1
ATOM 1340 O O . ASP B 1 91 ? -16.453 -37.188 -12.359 1 45.22 91 ASP B O 1
ATOM 1344 N N . GLY B 1 92 ? -14.805 -36.75 -13.844 1 43.41 92 GLY B N 1
ATOM 1345 C CA . GLY B 1 92 ? -15.805 -37.25 -14.781 1 43.41 92 GLY B CA 1
ATOM 1346 C C . GLY B 1 92 ? -16.031 -38.75 -14.68 1 43.41 92 GLY B C 1
ATOM 1347 O O . GLY B 1 92 ? -15.461 -39.531 -15.453 1 43.41 92 GLY B O 1
ATOM 1348 N N . GLU B 1 93 ? -15.773 -39.469 -13.547 1 42.94 93 GLU B N 1
ATOM 1349 C CA . GLU B 1 93 ? -16.234 -40.844 -13.617 1 42.94 93 GLU B CA 1
ATOM 1350 C C . GLU B 1 93 ? -17.75 -40.906 -13.883 1 42.94 93 GLU B C 1
ATOM 1352 O O . GLU B 1 93 ? -18.531 -40.375 -13.109 1 42.94 93 GLU B O 1
ATOM 1357 N N . ASP B 1 94 ? -18.141 -40.688 -15.133 1 42.38 94 ASP B N 1
ATOM 1358 C CA . ASP B 1 94 ? -19.422 -41.125 -15.641 1 42.38 94 ASP B CA 1
ATOM 1359 C C . ASP B 1 94 ? -19.734 -42.562 -15.195 1 42.38 94 ASP B C 1
ATOM 1361 O O . ASP B 1 94 ? -19.062 -43.5 -15.633 1 42.38 94 ASP B O 1
ATOM 1365 N N . ASP B 1 95 ? -19.938 -42.812 -13.883 1 40.88 95 ASP B N 1
ATOM 1366 C CA . ASP B 1 95 ? -20.578 -44.062 -13.547 1 40.88 95 ASP B CA 1
ATOM 1367 C C . ASP B 1 95 ? -21.844 -44.281 -14.375 1 40.88 95 ASP B C 1
ATOM 1369 O O . ASP B 1 95 ? -22.953 -44 -13.922 1 40.88 95 ASP B O 1
ATOM 1373 N N . ASP B 1 96 ? -21.984 -43.875 -15.633 1 43.78 96 ASP B N 1
ATOM 1374 C CA . ASP B 1 96 ? -23.234 -44.281 -16.266 1 43.78 96 ASP B CA 1
ATOM 1375 C C . ASP B 1 96 ? -23.234 -45.781 -16.531 1 43.78 96 ASP B C 1
ATOM 1377 O O . ASP B 1 96 ? -22.766 -46.25 -17.578 1 43.78 96 ASP B O 1
ATOM 1381 N N . LEU B 1 97 ? -22.688 -46.812 -15.719 1 34.91 97 LEU B N 1
ATOM 1382 C CA . LEU B 1 97 ? -23.203 -48.156 -16.062 1 34.91 97 LEU B CA 1
ATOM 1383 C C . LEU B 1 97 ? -24.625 -48.312 -15.508 1 34.91 97 LEU B C 1
ATOM 1385 O O . LEU B 1 97 ? -24.953 -47.781 -14.445 1 34.91 97 LEU B O 1
#

Sequence (194 aa):
MAKTATPGACASDPGSGPLPENYEMALAELEALVARMEGGTLSLEDSLAAYRRGAALVAFCQQQLEKAEQQVRVLDGASLKPLSAGTAAADGEDDDLMAKTATPGACASDPGSGPLPENYEMALAELEALVARMEGGTLSLEDSLAAYRRGAALVAFCQQQLEKAEQQVRVLDGASLKPLSAGTAAADGEDDDL